Protein AF-D8FFD6-F1 (afdb_monomer_lite)

Sequence (231 aa):
MSIPGPKGDIRDIRGPIHIPDPTHRLFYGLGGILLLLLAWAAWRWLGKRKAFRAKTAFEIAFEELEKAKALMTPEKAERFSVMVSDTIRTYIEKRFSMRATRKTTHEFMMIVAAEPSGELNRHEKPLHEFLVHCDLAKFARQTFNMEQMRKMHQSATRFVEETIAKPEEKNAEKGASKARDEAMAKEKGDNGTKGKQWFFKGRLKGIRVFKKDTGNRGFHNTHQVAAAGGR

Radius of gyration: 39.71 Å; chains: 1; bounding box: 70×108×144 Å

Structure (mmCIF, N/CA/C/O backbone):
data_AF-D8FFD6-F1
#
_entry.id   AF-D8FFD6-F1
#
loop_
_atom_site.group_PDB
_atom_site.id
_atom_site.type_symbol
_atom_site.label_atom_id
_atom_site.label_alt_id
_atom_site.label_comp_id
_atom_site.label_asym_id
_atom_site.label_entity_id
_atom_site.label_seq_id
_atom_site.pdbx_PDB_ins_code
_atom_site.Cartn_x
_atom_site.Cartn_y
_atom_site.Cartn_z
_atom_site.occupancy
_atom_site.B_iso_or_equiv
_atom_site.auth_seq_id
_atom_site.auth_comp_id
_atom_site.auth_asym_id
_atom_site.auth_atom_id
_atom_site.pdbx_PDB_model_num
ATOM 1 N N . MET A 1 1 ? 9.513 -58.831 -94.183 1.00 45.84 1 MET A N 1
ATOM 2 C CA . MET A 1 1 ? 8.214 -59.219 -93.597 1.00 45.84 1 MET A CA 1
ATOM 3 C C . MET A 1 1 ? 8.518 -60.038 -92.349 1.00 45.84 1 MET A C 1
ATOM 5 O O . MET A 1 1 ? 8.978 -61.160 -92.492 1.00 45.84 1 MET A O 1
ATOM 9 N N . SER A 1 2 ? 8.362 -59.469 -91.153 1.00 50.06 2 SER A N 1
ATOM 10 C CA . SER A 1 2 ? 8.638 -60.166 -89.888 1.00 50.06 2 SER A CA 1
ATOM 11 C C . SER A 1 2 ? 7.517 -59.820 -88.915 1.00 50.06 2 SER A C 1
ATOM 13 O O . SER A 1 2 ? 7.366 -58.655 -88.559 1.00 50.06 2 SER A O 1
ATOM 15 N N . ILE A 1 3 ? 6.700 -60.805 -88.542 1.00 58.84 3 ILE A N 1
ATOM 16 C CA . ILE A 1 3 ? 5.605 -60.635 -87.579 1.00 58.84 3 ILE A CA 1
ATOM 17 C C . ILE A 1 3 ? 6.131 -61.057 -86.201 1.00 58.84 3 ILE A C 1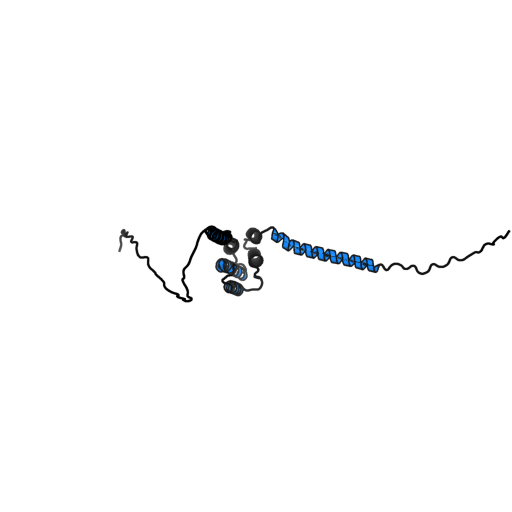
ATOM 19 O O . ILE A 1 3 ? 6.473 -62.230 -86.041 1.00 58.84 3 ILE A O 1
ATOM 23 N N . PRO A 1 4 ? 6.209 -60.169 -85.196 1.00 65.31 4 PRO A N 1
ATOM 24 C CA . PRO A 1 4 ? 6.464 -60.599 -83.831 1.00 65.31 4 PRO A CA 1
ATOM 25 C C . PRO A 1 4 ? 5.147 -61.034 -83.169 1.00 65.31 4 PRO A C 1
ATOM 27 O O . PRO A 1 4 ? 4.192 -60.266 -83.086 1.00 65.31 4 PRO A O 1
ATOM 30 N N . GLY A 1 5 ? 5.106 -62.294 -82.725 1.00 64.06 5 GLY A N 1
ATOM 31 C CA . GLY A 1 5 ? 3.986 -62.879 -81.983 1.00 64.06 5 GLY A CA 1
ATOM 32 C C . GLY A 1 5 ? 3.793 -62.269 -80.585 1.00 64.06 5 GLY A C 1
ATOM 33 O O . GLY A 1 5 ? 4.707 -61.628 -80.054 1.00 64.06 5 GLY A O 1
ATOM 34 N N . PRO A 1 6 ? 2.611 -62.460 -79.972 1.00 69.69 6 PRO A N 1
ATOM 35 C CA . PRO A 1 6 ? 2.228 -61.764 -78.755 1.00 69.69 6 PRO A CA 1
ATOM 36 C C . PRO A 1 6 ? 2.928 -62.397 -77.553 1.00 69.69 6 PRO A C 1
ATOM 38 O O . PRO A 1 6 ? 2.810 -63.596 -77.304 1.00 69.69 6 PRO A O 1
ATOM 41 N N . LYS A 1 7 ? 3.651 -61.578 -76.791 1.00 60.03 7 LYS A N 1
ATOM 42 C CA . LYS A 1 7 ? 4.205 -61.975 -75.499 1.00 60.03 7 LYS A CA 1
ATOM 43 C C . LYS A 1 7 ? 3.304 -61.410 -74.406 1.00 60.03 7 LYS A C 1
ATOM 45 O O . LYS A 1 7 ? 3.343 -60.214 -74.130 1.00 60.03 7 LYS A O 1
ATOM 50 N N . GLY A 1 8 ? 2.485 -62.281 -73.816 1.00 63.50 8 GLY A N 1
ATOM 51 C CA . GLY A 1 8 ? 2.091 -62.119 -72.415 1.00 63.50 8 GLY A CA 1
ATOM 52 C C . GLY A 1 8 ? 3.350 -62.145 -71.536 1.00 63.50 8 GLY A C 1
ATOM 53 O O . GLY A 1 8 ? 4.447 -62.423 -72.013 1.00 63.50 8 GLY A O 1
ATOM 54 N N . ASP A 1 9 ? 3.324 -61.899 -70.246 1.00 66.38 9 ASP A N 1
ATOM 55 C CA . ASP A 1 9 ? 2.282 -61.781 -69.239 1.00 66.38 9 ASP A CA 1
ATOM 56 C C . ASP A 1 9 ? 3.060 -61.386 -67.959 1.00 66.38 9 ASP A C 1
ATOM 58 O O . ASP A 1 9 ? 4.293 -61.450 -67.937 1.00 66.38 9 ASP A O 1
ATOM 62 N N . ILE A 1 10 ? 2.351 -61.062 -66.882 1.00 60.97 10 ILE A N 1
ATOM 63 C CA . ILE A 1 10 ? 2.848 -60.822 -65.521 1.00 60.97 10 ILE A CA 1
ATOM 64 C C . ILE A 1 10 ? 3.394 -59.405 -65.311 1.00 60.97 10 ILE A C 1
ATOM 66 O O . ILE A 1 10 ? 4.537 -59.055 -65.599 1.00 60.97 10 ILE A O 1
ATOM 70 N N . ARG A 1 11 ? 2.525 -58.565 -64.741 1.00 66.12 11 ARG A N 1
ATOM 71 C CA . ARG A 1 11 ? 2.897 -57.248 -64.223 1.00 66.12 11 ARG A CA 1
ATOM 72 C C . ARG A 1 11 ? 3.696 -57.434 -62.937 1.00 66.12 11 ARG A C 1
ATOM 74 O O . ARG A 1 11 ? 3.192 -58.002 -61.973 1.00 66.12 11 ARG A O 1
ATOM 81 N N . ASP A 1 12 ? 4.913 -56.913 -62.960 1.00 68.50 12 ASP A N 1
ATOM 82 C CA . ASP A 1 12 ? 5.850 -56.877 -61.843 1.00 68.50 12 ASP A CA 1
ATOM 83 C C . ASP A 1 12 ? 5.227 -56.254 -60.576 1.00 68.50 12 ASP A C 1
ATOM 85 O O . ASP A 1 12 ? 4.483 -55.263 -60.636 1.00 68.50 12 ASP A O 1
ATOM 89 N N . ILE A 1 13 ? 5.519 -56.854 -59.422 1.00 64.62 13 ILE A N 1
ATOM 90 C CA . ILE A 1 13 ? 5.056 -56.402 -58.107 1.00 64.62 13 ILE A CA 1
ATOM 91 C C . ILE A 1 13 ? 5.831 -55.142 -57.719 1.00 64.62 13 ILE A C 1
ATOM 93 O O . ILE A 1 13 ? 7.039 -55.172 -57.509 1.00 64.62 13 ILE A O 1
ATOM 97 N N . ARG A 1 14 ? 5.127 -54.008 -57.602 1.00 63.09 14 ARG A N 1
ATOM 98 C CA . ARG A 1 14 ? 5.735 -52.751 -57.140 1.00 63.09 14 ARG A CA 1
ATOM 99 C C . ARG A 1 14 ? 6.351 -52.961 -55.756 1.00 63.09 14 ARG A C 1
ATOM 101 O O . ARG A 1 14 ? 5.647 -53.345 -54.824 1.00 63.09 14 ARG A O 1
ATOM 108 N N . GLY A 1 15 ? 7.649 -52.679 -55.644 1.00 75.62 15 GLY A N 1
ATOM 109 C CA . GLY A 1 15 ? 8.381 -52.727 -54.381 1.00 75.62 15 GLY A CA 1
ATOM 110 C C . GLY A 1 15 ? 7.791 -51.800 -53.303 1.00 75.62 15 GLY A C 1
ATOM 111 O O . GLY A 1 15 ? 6.972 -50.929 -53.619 1.00 75.62 15 GLY A O 1
ATOM 112 N N . PRO A 1 16 ? 8.191 -51.980 -52.028 1.00 75.69 16 PRO A N 1
ATOM 113 C CA . PRO A 1 16 ? 7.607 -51.283 -50.887 1.00 75.69 16 PRO A CA 1
ATOM 114 C C . PRO A 1 16 ? 7.596 -49.767 -51.080 1.00 75.69 16 PRO A C 1
ATOM 116 O O . PRO A 1 16 ? 8.629 -49.130 -51.278 1.00 75.69 16 PRO A O 1
ATOM 119 N N . ILE A 1 17 ? 6.400 -49.188 -51.018 1.00 68.12 17 ILE A N 1
ATOM 120 C CA . ILE A 1 17 ? 6.205 -47.747 -51.109 1.00 68.12 17 ILE A CA 1
ATOM 121 C C . ILE A 1 17 ? 6.692 -47.158 -49.784 1.00 68.12 17 ILE A C 1
ATOM 123 O O . ILE A 1 17 ? 6.105 -47.424 -48.736 1.00 68.12 17 ILE A O 1
ATOM 127 N N . HIS A 1 18 ? 7.765 -46.370 -49.812 1.00 66.50 18 HIS A N 1
ATOM 128 C CA . HIS A 1 18 ? 8.189 -45.608 -48.642 1.00 66.50 18 HIS A CA 1
ATOM 129 C C . HIS A 1 18 ? 7.110 -44.572 -48.308 1.00 66.50 18 HIS A C 1
ATOM 131 O O . HIS A 1 18 ? 6.991 -43.543 -48.972 1.00 66.50 18 HIS A O 1
ATOM 137 N N . ILE A 1 19 ? 6.304 -44.856 -47.284 1.00 67.12 19 ILE A N 1
ATOM 138 C CA . ILE A 1 19 ? 5.392 -43.876 -46.698 1.00 67.12 19 ILE A CA 1
ATOM 139 C C . ILE A 1 19 ? 6.280 -42.904 -45.912 1.00 67.12 19 ILE A C 1
ATOM 141 O O . ILE A 1 19 ? 6.967 -43.349 -44.990 1.00 67.12 19 ILE A O 1
ATOM 145 N N . PRO A 1 20 ? 6.335 -41.610 -46.275 1.00 68.12 20 PRO A N 1
ATOM 146 C CA . PRO A 1 20 ? 7.151 -40.651 -45.547 1.00 68.12 20 PRO A CA 1
ATOM 147 C C . PRO A 1 20 ? 6.695 -40.615 -44.089 1.00 68.12 20 PRO A C 1
ATOM 149 O O . PRO A 1 20 ? 5.512 -40.423 -43.806 1.00 68.12 20 PRO A O 1
ATOM 152 N N . ASP A 1 21 ? 7.645 -40.829 -43.182 1.00 69.06 21 ASP A N 1
ATOM 153 C CA . ASP A 1 21 ? 7.398 -40.956 -41.751 1.00 69.06 21 ASP A CA 1
ATOM 154 C C . ASP A 1 21 ? 6.673 -39.698 -41.223 1.00 69.06 21 ASP A C 1
ATOM 156 O O . ASP A 1 21 ? 7.232 -38.604 -41.308 1.00 69.06 21 ASP A O 1
ATOM 160 N N . PRO A 1 22 ? 5.437 -39.789 -40.698 1.00 68.56 22 PRO A N 1
ATOM 161 C CA . PRO A 1 22 ? 4.642 -38.627 -40.296 1.00 68.56 22 PRO A CA 1
ATOM 162 C C . PRO A 1 22 ? 5.147 -37.943 -39.013 1.00 68.56 22 PRO A C 1
ATOM 164 O O . PRO A 1 22 ? 4.619 -36.890 -38.641 1.00 68.56 22 PRO A O 1
ATOM 167 N N . THR A 1 23 ? 6.163 -38.491 -38.337 1.00 69.12 23 THR A N 1
ATOM 168 C CA . THR A 1 23 ? 6.673 -37.969 -37.058 1.00 69.12 23 THR A CA 1
ATOM 169 C C . THR A 1 23 ? 7.226 -36.553 -37.167 1.00 69.12 23 THR A C 1
ATOM 171 O O . THR A 1 23 ? 7.010 -35.753 -36.258 1.00 69.12 23 THR A O 1
ATOM 174 N N . HIS A 1 24 ? 7.839 -36.174 -38.293 1.00 72.94 24 HIS A N 1
ATOM 175 C CA . HIS A 1 24 ? 8.331 -34.804 -38.489 1.00 72.94 24 HIS A CA 1
ATOM 176 C C . HIS A 1 24 ? 7.198 -33.769 -38.388 1.00 72.94 24 HIS A C 1
ATOM 178 O O . HIS A 1 24 ? 7.373 -32.725 -37.762 1.00 72.94 24 HIS A O 1
ATOM 184 N N . ARG A 1 25 ? 5.999 -34.075 -38.909 1.00 75.19 25 ARG A N 1
ATOM 185 C CA . ARG A 1 25 ? 4.822 -33.190 -38.805 1.00 75.19 25 ARG A CA 1
ATOM 186 C C . ARG A 1 25 ? 4.339 -33.051 -37.365 1.00 75.19 25 ARG A C 1
ATOM 188 O O . ARG A 1 25 ? 3.923 -31.963 -36.974 1.00 75.19 25 ARG A O 1
ATOM 195 N N . LEU A 1 26 ? 4.439 -34.119 -36.573 1.00 79.75 26 LEU A N 1
ATOM 196 C CA . LEU A 1 26 ? 4.126 -34.087 -35.144 1.00 79.75 26 LEU A CA 1
ATOM 197 C C . LEU A 1 26 ? 5.121 -33.205 -34.379 1.00 79.75 26 LEU A C 1
ATOM 199 O O . LEU A 1 26 ? 4.690 -32.394 -33.564 1.00 79.75 26 LEU A O 1
ATOM 203 N N . PHE A 1 27 ? 6.420 -33.279 -34.685 1.00 83.06 27 PHE A N 1
ATOM 204 C CA . PHE A 1 27 ? 7.426 -32.397 -34.080 1.00 83.06 27 PHE A CA 1
ATOM 205 C C . PHE A 1 27 ? 7.231 -30.926 -34.465 1.00 83.06 27 PHE A C 1
ATOM 207 O O . PHE A 1 27 ? 7.326 -30.059 -33.596 1.00 83.06 27 PHE A O 1
ATOM 214 N N . TYR A 1 28 ? 6.889 -30.628 -35.723 1.00 86.88 28 TYR A N 1
ATOM 215 C CA . TYR A 1 28 ? 6.551 -29.261 -36.137 1.00 86.88 28 TYR A CA 1
ATOM 216 C C . TYR A 1 28 ? 5.276 -28.747 -35.455 1.00 86.88 28 TYR A C 1
ATOM 218 O O . TYR A 1 28 ? 5.243 -27.599 -35.010 1.00 86.88 28 TYR A O 1
ATOM 226 N N . GLY A 1 29 ? 4.251 -29.594 -35.312 1.00 86.25 29 GLY A N 1
ATOM 227 C CA . GLY A 1 29 ? 3.029 -29.257 -34.579 1.00 86.25 29 GLY A CA 1
ATOM 228 C C . GLY A 1 29 ? 3.298 -28.981 -33.099 1.00 86.25 29 GLY A C 1
ATOM 229 O O . GLY A 1 29 ? 2.870 -27.956 -32.569 1.00 86.25 29 GLY A O 1
ATOM 230 N N . LEU A 1 30 ? 4.075 -29.848 -32.445 1.00 89.00 30 LEU A N 1
ATOM 231 C CA . LEU A 1 30 ? 4.438 -29.704 -31.036 1.00 89.00 30 LEU A CA 1
ATOM 232 C C . LEU A 1 30 ? 5.315 -28.466 -30.798 1.00 89.00 30 LEU A C 1
ATOM 234 O O . LEU A 1 30 ? 5.087 -27.721 -29.845 1.00 89.00 30 LEU A O 1
ATOM 238 N N . GLY A 1 31 ? 6.264 -28.202 -31.700 1.00 91.38 31 GLY A N 1
ATOM 239 C CA . GLY A 1 31 ? 7.083 -26.992 -31.687 1.00 91.38 31 GLY A CA 1
ATOM 240 C C . GLY A 1 31 ? 6.245 -25.725 -31.851 1.00 91.38 31 GLY A C 1
ATOM 241 O O . GLY A 1 31 ? 6.425 -24.775 -31.092 1.00 91.38 31 GLY A O 1
ATOM 242 N N . GLY A 1 32 ? 5.277 -25.726 -32.773 1.00 92.94 32 GLY A N 1
ATOM 243 C CA . GLY A 1 32 ? 4.349 -24.610 -32.971 1.00 92.94 32 GLY A CA 1
ATOM 244 C C . GLY A 1 32 ? 3.487 -24.327 -31.738 1.00 92.94 32 GLY A C 1
ATOM 245 O O . GLY A 1 32 ? 3.359 -23.171 -31.330 1.00 92.94 32 GLY A O 1
ATOM 246 N N . ILE A 1 33 ? 2.958 -25.374 -31.096 1.00 93.50 33 ILE A N 1
ATOM 247 C CA . ILE A 1 33 ? 2.184 -25.253 -29.851 1.00 93.50 33 ILE A CA 1
ATOM 248 C C . ILE A 1 33 ? 3.057 -24.694 -28.723 1.00 93.50 33 ILE A C 1
ATOM 250 O O . ILE A 1 33 ? 2.640 -23.767 -28.028 1.00 93.50 33 ILE A O 1
ATOM 254 N N . LEU A 1 34 ? 4.281 -25.202 -28.558 1.00 93.62 34 LEU A N 1
ATOM 255 C CA . LEU A 1 34 ? 5.203 -24.718 -27.529 1.00 93.62 34 LEU A CA 1
ATOM 256 C C . LEU A 1 34 ? 5.564 -23.240 -27.741 1.00 93.62 34 LEU A C 1
ATOM 258 O O . LEU A 1 34 ? 5.582 -22.462 -26.787 1.00 93.62 34 LEU A O 1
ATOM 262 N N . LEU A 1 35 ? 5.795 -22.834 -28.990 1.00 93.94 35 LEU A N 1
ATOM 263 C CA . LEU A 1 35 ? 6.119 -21.453 -29.350 1.00 93.94 35 LEU A CA 1
ATOM 264 C C . LEU A 1 35 ? 4.925 -20.518 -29.101 1.00 93.94 35 LEU A C 1
ATOM 266 O O . LEU A 1 35 ? 5.103 -19.440 -28.535 1.00 93.94 35 LEU A O 1
ATOM 270 N N . LEU A 1 36 ? 3.703 -20.954 -29.423 1.00 93.50 36 LEU A N 1
ATOM 271 C CA . LEU A 1 36 ? 2.469 -20.230 -29.095 1.00 93.50 36 LEU A CA 1
ATOM 272 C C . LEU A 1 36 ? 2.271 -20.077 -27.583 1.00 93.50 36 LEU A C 1
ATOM 274 O O . LEU A 1 36 ? 1.928 -18.988 -27.123 1.00 93.50 36 LEU A O 1
ATOM 278 N N . LEU A 1 37 ? 2.529 -21.128 -26.800 1.00 92.50 37 LEU A N 1
ATOM 279 C CA . LEU A 1 37 ? 2.450 -21.074 -25.338 1.00 92.50 37 LEU A CA 1
ATOM 280 C C . LEU A 1 37 ? 3.487 -20.112 -24.749 1.00 92.50 37 LEU A C 1
ATOM 282 O O . LEU A 1 37 ? 3.149 -19.314 -23.873 1.00 92.50 37 LEU A O 1
ATOM 286 N N . LEU A 1 38 ? 4.723 -20.133 -25.255 1.00 92.94 38 LEU A N 1
ATOM 287 C CA . LEU A 1 38 ? 5.778 -19.203 -24.844 1.00 92.94 38 LEU A CA 1
ATOM 288 C C . LEU A 1 38 ? 5.439 -17.758 -25.224 1.00 92.94 38 LEU A C 1
ATOM 290 O O . LEU A 1 38 ? 5.588 -16.862 -24.394 1.00 92.94 38 LEU A O 1
ATOM 294 N N . ALA A 1 39 ? 4.934 -17.525 -26.437 1.00 91.25 39 ALA A N 1
ATOM 295 C CA . ALA A 1 39 ? 4.494 -16.209 -26.888 1.00 91.25 39 ALA A CA 1
ATOM 296 C C . ALA A 1 39 ? 3.311 -15.690 -26.056 1.00 91.25 39 ALA A C 1
ATOM 298 O O . ALA A 1 39 ? 3.307 -14.527 -25.652 1.00 91.25 39 ALA A O 1
ATOM 299 N N . TRP A 1 40 ? 2.341 -16.549 -25.731 1.00 91.12 40 TRP A N 1
ATOM 300 C CA . TRP A 1 40 ? 1.212 -16.213 -24.865 1.00 91.12 40 TRP A CA 1
ATOM 301 C C . TRP A 1 40 ? 1.658 -15.905 -23.432 1.00 91.12 40 TRP A C 1
ATOM 303 O O . TRP A 1 40 ? 1.258 -14.883 -22.871 1.00 91.12 40 TRP A O 1
ATOM 313 N N . ALA A 1 41 ? 2.531 -16.731 -22.849 1.00 87.06 41 ALA A N 1
ATOM 314 C CA . ALA A 1 41 ? 3.086 -16.506 -21.517 1.00 87.06 41 ALA A CA 1
ATOM 315 C C . ALA A 1 41 ? 3.900 -15.205 -21.466 1.00 87.06 41 ALA A C 1
ATOM 317 O O . ALA A 1 41 ? 3.702 -14.381 -20.567 1.00 87.06 41 ALA A O 1
ATOM 318 N N . ALA A 1 42 ? 4.746 -14.969 -22.473 1.00 88.38 42 ALA A N 1
ATOM 319 C CA . ALA A 1 42 ? 5.495 -13.732 -22.631 1.00 88.38 42 ALA A CA 1
ATOM 320 C C . ALA A 1 42 ? 4.550 -12.536 -22.771 1.00 88.38 42 ALA A C 1
ATOM 322 O O . ALA A 1 42 ? 4.728 -11.548 -22.065 1.00 88.38 42 ALA A O 1
ATOM 323 N N . TRP A 1 43 ? 3.509 -12.616 -23.602 1.00 85.75 43 TRP A N 1
ATOM 324 C CA . TRP A 1 43 ? 2.533 -11.539 -23.772 1.00 85.75 43 TRP A CA 1
ATOM 325 C C . TRP A 1 43 ? 1.739 -11.265 -22.490 1.00 85.75 43 TRP A C 1
ATOM 327 O O . TRP A 1 43 ? 1.559 -10.105 -22.120 1.00 85.75 43 TRP A O 1
ATOM 337 N N . ARG A 1 44 ? 1.352 -12.304 -21.740 1.00 82.75 44 ARG A N 1
ATOM 338 C CA . ARG A 1 44 ? 0.708 -12.182 -20.422 1.00 82.75 44 ARG A CA 1
ATOM 339 C C . ARG A 1 44 ? 1.636 -11.505 -19.409 1.00 82.75 44 ARG A C 1
ATOM 341 O O . ARG A 1 44 ? 1.189 -10.646 -18.646 1.00 82.75 44 ARG A O 1
ATOM 348 N N . TRP A 1 45 ? 2.923 -11.854 -19.399 1.00 74.50 45 TRP A N 1
ATOM 349 C CA . TRP A 1 45 ? 3.930 -11.249 -18.518 1.00 74.50 45 TRP A CA 1
ATOM 350 C C . TRP A 1 45 ? 4.310 -9.824 -18.941 1.00 74.50 45 TRP A C 1
ATOM 352 O O . TRP A 1 45 ? 4.467 -8.952 -18.088 1.00 74.50 45 TRP A O 1
ATOM 362 N N . LEU A 1 46 ? 4.391 -9.547 -20.241 1.00 72.50 46 LEU A N 1
ATOM 363 C CA . LEU A 1 46 ? 4.654 -8.223 -20.810 1.00 72.50 46 LEU A CA 1
ATOM 364 C C . LEU A 1 46 ? 3.441 -7.298 -20.667 1.00 72.50 46 LEU A C 1
ATOM 366 O O . LEU A 1 46 ? 3.627 -6.111 -20.431 1.00 72.50 46 LEU A O 1
ATOM 370 N N . GLY A 1 47 ? 2.211 -7.812 -20.732 1.00 57.50 47 GLY A N 1
ATOM 371 C CA . GLY A 1 47 ? 0.980 -7.062 -20.462 1.00 57.50 47 GLY A CA 1
ATOM 372 C C . GLY A 1 47 ? 0.914 -6.573 -19.015 1.00 57.50 47 GLY A C 1
ATOM 373 O O . GLY A 1 47 ? 0.613 -5.405 -18.774 1.00 57.50 47 GLY A O 1
ATOM 374 N N . LYS A 1 48 ? 1.347 -7.412 -18.061 1.00 54.97 48 LYS A N 1
ATOM 375 C CA . LYS A 1 48 ? 1.572 -7.003 -16.663 1.00 54.97 48 LYS A CA 1
ATOM 376 C C . LYS A 1 48 ? 2.700 -5.977 -16.497 1.00 54.97 48 LYS A C 1
ATOM 378 O O . LYS A 1 48 ? 2.742 -5.326 -15.469 1.00 54.97 48 LYS A O 1
ATOM 383 N N . ARG A 1 49 ? 3.607 -5.806 -17.468 1.00 53.31 49 ARG A N 1
ATOM 384 C CA . ARG A 1 49 ? 4.645 -4.751 -17.454 1.00 53.31 49 ARG A CA 1
ATOM 385 C C . ARG A 1 49 ? 4.224 -3.490 -18.222 1.00 53.31 49 ARG A C 1
ATOM 387 O O . ARG A 1 49 ? 4.638 -2.396 -17.860 1.00 53.31 49 ARG A O 1
ATOM 394 N N . LYS A 1 50 ? 3.395 -3.619 -19.265 1.00 42.09 50 LYS A N 1
ATOM 395 C CA . LYS A 1 50 ? 2.922 -2.510 -20.116 1.00 42.09 50 LYS A CA 1
ATOM 396 C C . LYS A 1 50 ? 1.734 -1.755 -19.517 1.00 42.09 50 LYS A C 1
ATOM 398 O O . LYS A 1 50 ? 1.714 -0.536 -19.628 1.00 42.09 50 LYS A O 1
ATOM 403 N N . ALA A 1 51 ? 0.813 -2.424 -18.817 1.00 46.03 51 ALA A N 1
ATOM 404 C CA . ALA A 1 51 ? -0.254 -1.743 -18.067 1.0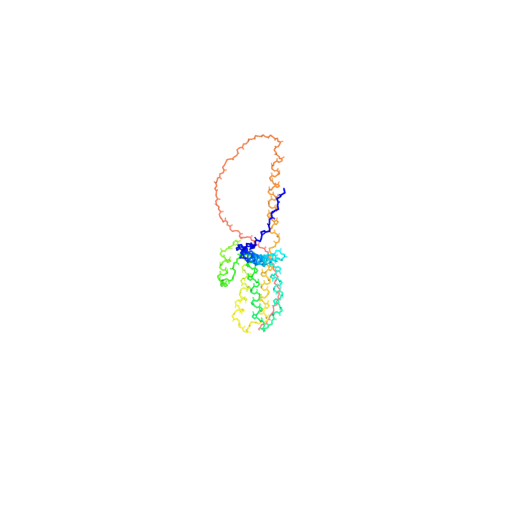0 46.03 51 ALA A CA 1
ATOM 405 C C . ALA A 1 51 ? 0.301 -0.808 -16.967 1.00 46.03 51 ALA A C 1
ATOM 407 O O . ALA A 1 51 ? -0.334 0.175 -16.608 1.00 46.03 51 ALA A O 1
ATOM 408 N N . PHE A 1 52 ? 1.531 -1.064 -16.507 1.00 48.72 52 PHE A N 1
ATOM 409 C CA . PHE A 1 52 ? 2.281 -0.216 -15.572 1.00 48.72 52 PHE A CA 1
ATOM 410 C C . PHE A 1 52 ? 2.992 0.979 -16.209 1.00 48.72 52 PHE A C 1
ATOM 412 O O . PHE A 1 52 ? 3.515 1.824 -15.494 1.00 48.72 52 PHE A O 1
ATOM 419 N N . ARG A 1 53 ? 3.037 1.064 -17.543 1.00 47.16 53 ARG A N 1
ATOM 420 C CA . ARG A 1 53 ? 3.643 2.195 -18.263 1.00 47.16 53 ARG A CA 1
ATOM 421 C C . ARG A 1 53 ? 2.640 3.300 -18.604 1.00 47.16 53 ARG A C 1
ATOM 423 O O . ARG A 1 53 ? 3.070 4.346 -19.068 1.00 47.16 53 ARG A O 1
ATOM 430 N N . ALA A 1 54 ? 1.343 3.069 -18.378 1.00 51.00 54 ALA A N 1
ATOM 431 C CA . ALA A 1 54 ? 0.275 4.027 -18.676 1.00 51.00 54 ALA A CA 1
ATOM 432 C C . ALA A 1 54 ? -0.429 4.594 -17.430 1.00 51.00 54 ALA A C 1
ATOM 434 O O . ALA A 1 54 ? -1.075 5.625 -17.547 1.00 51.00 54 ALA A O 1
ATOM 435 N N . LYS A 1 55 ? -0.287 3.961 -16.256 1.00 57.53 55 LYS A N 1
ATOM 436 C CA . LYS A 1 55 ? -0.711 4.531 -14.971 1.00 57.53 55 LYS A CA 1
ATOM 437 C C . LYS A 1 55 ? 0.487 4.650 -14.044 1.00 57.53 55 LYS A C 1
ATOM 439 O O . LYS A 1 55 ? 1.232 3.676 -13.885 1.00 57.53 55 LYS A O 1
ATOM 444 N N . THR A 1 56 ? 0.699 5.823 -13.456 1.00 73.88 56 THR A N 1
ATOM 445 C CA . THR A 1 56 ? 1.779 6.002 -12.476 1.00 73.88 56 THR A CA 1
ATOM 446 C C . THR A 1 56 ? 1.521 5.112 -11.249 1.00 73.88 56 THR A C 1
ATOM 448 O O . THR A 1 56 ? 0.379 4.793 -10.925 1.00 73.88 56 THR A O 1
ATOM 451 N N . ALA A 1 57 ? 2.574 4.655 -10.556 1.00 77.44 57 ALA A N 1
ATOM 452 C CA . ALA A 1 57 ? 2.413 3.814 -9.357 1.00 77.44 57 ALA A CA 1
ATOM 453 C C . ALA A 1 57 ? 1.524 4.487 -8.293 1.00 77.44 57 ALA A C 1
ATOM 455 O O . ALA A 1 57 ? 0.796 3.805 -7.576 1.00 77.44 57 ALA A O 1
ATOM 456 N N . PHE A 1 58 ? 1.565 5.821 -8.255 1.00 82.56 58 PHE A N 1
ATOM 457 C CA . PHE A 1 58 ? 0.694 6.672 -7.460 1.00 82.56 58 PHE A CA 1
ATOM 458 C C . PHE A 1 58 ? -0.785 6.535 -7.852 1.00 82.56 58 PHE A C 1
ATOM 460 O O . PHE A 1 58 ? -1.606 6.234 -6.994 1.00 82.56 58 PHE A O 1
ATOM 467 N N . GLU A 1 59 ? -1.129 6.689 -9.136 1.00 84.38 59 GLU A N 1
ATOM 468 C CA . GLU A 1 59 ? -2.519 6.578 -9.610 1.00 84.38 59 GLU A CA 1
ATOM 469 C C . GLU A 1 59 ? -3.144 5.228 -9.258 1.00 84.38 59 GLU A C 1
ATOM 471 O O . GLU A 1 59 ? -4.301 5.163 -8.851 1.00 84.38 59 GLU A O 1
ATOM 476 N N . ILE A 1 60 ? -2.369 4.148 -9.385 1.00 86.56 60 ILE A N 1
ATOM 477 C CA . ILE A 1 60 ? -2.832 2.799 -9.042 1.00 86.56 60 ILE A CA 1
ATOM 478 C C . ILE A 1 60 ? -3.095 2.694 -7.539 1.00 86.56 60 ILE A C 1
ATOM 480 O O . ILE A 1 60 ? -4.146 2.195 -7.145 1.00 86.56 60 ILE A O 1
ATOM 484 N N . ALA A 1 61 ? -2.173 3.193 -6.711 1.00 89.94 61 ALA A N 1
ATOM 485 C CA . ALA A 1 61 ? -2.339 3.178 -5.263 1.00 89.94 61 ALA A CA 1
ATOM 486 C C . ALA A 1 61 ? -3.564 3.997 -4.829 1.00 89.94 61 ALA A C 1
ATOM 488 O O . ALA A 1 61 ? -4.350 3.531 -4.010 1.00 89.94 61 ALA A O 1
ATOM 489 N N . PHE A 1 62 ? -3.774 5.176 -5.416 1.00 91.25 62 PHE A N 1
ATOM 490 C CA . PHE A 1 62 ? -4.926 6.021 -5.101 1.00 91.25 62 PHE A CA 1
ATOM 491 C C . PHE A 1 62 ? -6.248 5.366 -5.520 1.00 91.25 62 PHE A C 1
ATOM 493 O O . PHE A 1 62 ? -7.202 5.342 -4.748 1.00 91.25 62 PHE A O 1
ATOM 500 N N . GLU A 1 63 ? -6.299 4.769 -6.714 1.00 91.81 63 GLU A N 1
ATOM 501 C CA . GLU A 1 63 ? -7.483 4.053 -7.199 1.00 91.81 63 GLU A CA 1
ATOM 502 C C . GLU A 1 63 ? -7.832 2.851 -6.301 1.00 91.81 63 GLU A C 1
ATOM 504 O O . GLU A 1 63 ? -9.005 2.602 -6.012 1.00 91.81 63 GLU A O 1
ATOM 509 N N . GLU A 1 64 ? -6.827 2.102 -5.843 1.00 92.75 64 GLU A N 1
ATOM 510 C CA . GLU A 1 64 ? -7.012 0.977 -4.918 1.00 92.75 64 GLU A CA 1
ATOM 511 C C . GLU A 1 64 ? -7.447 1.446 -3.518 1.00 92.75 64 GLU A C 1
ATOM 513 O O . GLU A 1 64 ? -8.370 0.864 -2.941 1.00 92.75 64 GLU A O 1
ATOM 518 N N . LEU A 1 65 ? -6.879 2.543 -3.004 1.00 94.19 65 LEU A N 1
ATOM 519 C CA . LEU A 1 65 ? -7.297 3.151 -1.735 1.00 94.19 65 LEU A CA 1
ATOM 520 C C . LEU A 1 65 ? -8.728 3.703 -1.792 1.00 94.19 65 LEU A C 1
ATOM 522 O O . LEU A 1 65 ? -9.463 3.586 -0.809 1.00 94.19 65 LEU A O 1
ATOM 526 N N . GLU A 1 66 ? -9.161 4.276 -2.915 1.00 93.94 66 GLU A N 1
ATOM 527 C CA . GLU A 1 66 ? -10.553 4.710 -3.091 1.00 93.94 66 GLU A CA 1
ATOM 528 C C . GLU A 1 66 ? -11.514 3.516 -3.113 1.00 93.94 66 GLU A C 1
ATOM 530 O O . GLU A 1 66 ? -12.542 3.536 -2.434 1.00 93.94 66 GLU A O 1
ATOM 535 N N . LYS A 1 67 ? -11.155 2.424 -3.800 1.00 93.12 67 LYS A N 1
ATOM 536 C CA . LYS A 1 67 ? -11.944 1.178 -3.775 1.00 93.12 67 LYS A CA 1
ATOM 537 C C . LYS A 1 67 ? -12.044 0.591 -2.369 1.00 93.12 67 LYS A C 1
ATOM 539 O O . LYS A 1 67 ? -13.103 0.080 -2.000 1.00 93.12 67 LYS A O 1
ATOM 544 N N . ALA A 1 68 ? -10.985 0.701 -1.567 1.00 93.25 68 ALA A N 1
ATOM 545 C CA . ALA A 1 68 ? -10.985 0.221 -0.190 1.00 93.25 68 ALA A CA 1
ATOM 546 C C . ALA A 1 68 ? -12.030 0.933 0.687 1.00 93.25 68 ALA A C 1
ATOM 548 O O . ALA A 1 68 ? -12.562 0.310 1.604 1.00 93.25 68 ALA A O 1
ATOM 549 N N . LYS A 1 69 ? -12.418 2.184 0.389 1.00 93.31 69 LYS A N 1
ATOM 550 C CA . LYS A 1 69 ? -13.475 2.883 1.148 1.00 93.31 69 LYS A CA 1
ATOM 551 C C . LYS A 1 69 ? -14.807 2.131 1.138 1.00 93.31 69 LYS A C 1
ATOM 553 O O . LYS A 1 69 ? -15.499 2.115 2.150 1.00 93.31 69 LYS A O 1
ATOM 558 N N . ALA A 1 70 ? -15.136 1.433 0.049 1.00 94.00 70 ALA A N 1
ATOM 559 C CA . ALA A 1 70 ? -16.353 0.617 -0.042 1.00 94.00 70 ALA A CA 1
ATOM 560 C C . ALA A 1 70 ? -16.353 -0.603 0.907 1.00 94.00 70 ALA A C 1
ATOM 562 O O . ALA A 1 70 ? -17.385 -1.250 1.099 1.00 94.00 70 ALA A O 1
ATOM 563 N N . LEU A 1 71 ? -15.196 -0.939 1.487 1.00 92.31 71 LEU A N 1
ATOM 564 C CA . LEU A 1 71 ? -15.022 -2.010 2.465 1.00 92.31 71 LEU A CA 1
ATOM 565 C C . LEU A 1 71 ? -14.967 -1.501 3.911 1.00 92.31 71 LEU A C 1
ATOM 567 O O . LEU A 1 71 ? -14.828 -2.324 4.814 1.00 92.31 71 LEU A O 1
ATOM 571 N N . MET A 1 72 ? -15.080 -0.188 4.149 1.00 93.19 72 MET A N 1
ATOM 572 C CA . MET A 1 72 ? -15.139 0.389 5.496 1.00 93.19 72 MET A CA 1
ATOM 573 C C . MET A 1 72 ? -16.482 0.066 6.152 1.00 93.19 72 MET A C 1
ATOM 575 O O . MET A 1 72 ? -17.389 0.888 6.218 1.00 93.19 72 MET A O 1
ATOM 579 N N . THR A 1 73 ? -16.606 -1.168 6.609 1.00 92.31 73 THR A N 1
ATOM 580 C CA . THR A 1 73 ? -17.744 -1.700 7.356 1.00 92.31 73 THR A CA 1
ATOM 581 C C . THR A 1 73 ? -17.185 -2.686 8.377 1.00 92.31 73 THR A C 1
ATOM 583 O O . THR A 1 73 ? -16.264 -3.424 8.005 1.00 92.31 73 THR A O 1
ATOM 586 N N . PRO A 1 74 ? -17.685 -2.738 9.624 1.00 89.25 74 PRO A N 1
ATOM 587 C CA . PRO A 1 74 ? -17.149 -3.631 10.657 1.00 89.25 74 PRO A CA 1
ATOM 588 C C . PRO A 1 74 ? -17.031 -5.094 10.203 1.00 89.25 74 PRO A C 1
ATOM 590 O O . PRO A 1 74 ? -16.043 -5.763 10.495 1.00 89.25 74 PRO A O 1
ATOM 593 N N . GLU A 1 75 ? -17.979 -5.571 9.396 1.00 91.19 75 GLU A N 1
ATOM 594 C CA . GLU A 1 75 ? -18.032 -6.946 8.882 1.00 91.19 75 GLU A CA 1
ATOM 595 C C . GLU A 1 75 ? -16.932 -7.247 7.853 1.00 91.19 75 GLU A C 1
ATOM 597 O O . GLU A 1 75 ? -16.585 -8.404 7.616 1.00 91.19 75 GLU A O 1
ATOM 602 N N . LYS A 1 76 ? -16.387 -6.210 7.209 1.00 92.50 76 LYS A N 1
ATOM 603 C CA . LYS A 1 76 ? -15.341 -6.317 6.178 1.00 92.50 76 LYS A CA 1
ATOM 604 C C . LYS A 1 76 ? -14.007 -5.730 6.638 1.00 92.50 76 LYS A C 1
ATOM 606 O O . LYS A 1 76 ? -13.110 -5.593 5.809 1.00 92.50 76 LYS A O 1
ATOM 611 N N . ALA A 1 77 ? -13.854 -5.435 7.928 1.00 91.94 77 ALA A N 1
ATOM 612 C CA . ALA A 1 77 ? -12.676 -4.787 8.497 1.00 91.94 77 ALA A CA 1
ATOM 613 C C . ALA A 1 77 ? -11.356 -5.509 8.165 1.00 91.94 77 ALA A C 1
ATOM 615 O O . ALA A 1 77 ? -10.365 -4.867 7.818 1.00 91.94 77 ALA A O 1
ATOM 616 N N . GLU A 1 78 ? -11.360 -6.845 8.179 1.00 90.75 78 GLU A N 1
ATOM 617 C CA . GLU A 1 78 ? -10.210 -7.662 7.769 1.00 90.75 78 GLU A CA 1
ATOM 618 C C . GLU A 1 78 ? -9.897 -7.513 6.272 1.00 90.75 78 GLU A C 1
ATOM 620 O O . GLU A 1 78 ? -8.758 -7.281 5.878 1.00 90.75 78 GLU A O 1
ATOM 625 N N . ARG A 1 79 ? -10.917 -7.590 5.409 1.00 92.38 79 ARG A N 1
ATOM 626 C CA . ARG A 1 79 ? -10.728 -7.430 3.956 1.00 92.38 79 ARG A CA 1
ATOM 627 C C . ARG A 1 79 ? -10.236 -6.029 3.611 1.00 92.38 79 ARG A C 1
ATOM 629 O O . ARG A 1 79 ? -9.401 -5.877 2.723 1.00 92.38 79 ARG A O 1
ATOM 636 N N . PHE A 1 80 ? -10.749 -5.025 4.315 1.00 95.12 80 PHE A N 1
ATOM 637 C CA . PHE A 1 80 ? -10.303 -3.645 4.213 1.00 95.12 80 PHE A CA 1
ATOM 638 C C . PHE A 1 80 ? -8.818 -3.512 4.581 1.00 95.12 80 PHE A C 1
ATOM 640 O O . PHE A 1 80 ? -8.043 -2.981 3.786 1.00 95.12 80 PHE A O 1
ATOM 647 N N . SER A 1 81 ? -8.401 -4.023 5.743 1.00 93.00 81 SER A N 1
ATOM 648 C CA . SER A 1 81 ? -7.019 -3.868 6.213 1.00 93.00 81 SER A CA 1
ATOM 649 C C . SER A 1 81 ? -6.016 -4.615 5.329 1.00 93.00 81 SER A C 1
ATOM 651 O O . SER A 1 81 ? -4.949 -4.078 5.016 1.00 93.00 81 SER A O 1
ATOM 653 N N . VAL A 1 82 ? -6.377 -5.807 4.843 1.00 92.25 82 VAL A N 1
ATOM 654 C CA . VAL A 1 82 ? -5.580 -6.558 3.861 1.00 92.25 82 VAL A CA 1
ATOM 655 C C . VAL A 1 82 ? -5.447 -5.769 2.559 1.00 92.25 82 VAL A C 1
ATOM 657 O O . VAL A 1 82 ? -4.332 -5.554 2.095 1.00 92.25 82 VAL A O 1
ATOM 660 N N . MET A 1 83 ? -6.551 -5.251 2.010 1.00 94.25 83 MET A N 1
ATOM 661 C CA . MET A 1 83 ? -6.517 -4.472 0.767 1.00 94.25 83 MET A CA 1
ATOM 662 C C . MET A 1 83 ? -5.630 -3.227 0.888 1.00 94.25 83 MET A C 1
ATOM 664 O O . MET A 1 83 ? -4.783 -2.993 0.026 1.00 94.25 83 MET A O 1
ATOM 668 N N . VAL A 1 84 ? -5.786 -2.439 1.956 1.00 95.00 84 VAL A N 1
ATOM 669 C CA . VAL A 1 84 ? -4.991 -1.217 2.165 1.00 95.00 84 VAL A CA 1
ATOM 670 C C . VAL A 1 84 ? -3.509 -1.552 2.372 1.00 95.00 84 VAL A C 1
ATOM 672 O O . VAL A 1 84 ? -2.644 -0.911 1.774 1.00 95.00 84 VAL A O 1
ATOM 675 N N . SER A 1 85 ? -3.195 -2.573 3.175 1.00 92.56 85 SER A N 1
ATOM 676 C CA . SER A 1 85 ? -1.803 -2.982 3.416 1.00 92.56 85 SER A CA 1
ATOM 677 C C . SER A 1 85 ? -1.109 -3.520 2.165 1.00 92.56 85 SER A C 1
ATOM 679 O O . SER A 1 85 ? 0.031 -3.132 1.890 1.00 92.56 85 SER A O 1
ATOM 681 N N . ASP A 1 86 ? -1.795 -4.327 1.356 1.00 91.44 86 ASP A N 1
ATOM 682 C CA . ASP A 1 86 ? -1.259 -4.818 0.085 1.00 91.44 86 ASP A CA 1
ATOM 683 C C . ASP A 1 86 ? -1.083 -3.698 -0.946 1.00 91.44 86 ASP A C 1
ATOM 685 O O . ASP A 1 86 ? -0.084 -3.698 -1.675 1.00 91.44 86 ASP A O 1
ATOM 689 N N . THR A 1 87 ? -1.987 -2.714 -0.962 1.00 93.31 87 THR A N 1
ATOM 690 C CA . THR A 1 87 ? -1.877 -1.519 -1.816 1.00 93.31 87 THR A CA 1
ATOM 691 C C . THR A 1 87 ? -0.589 -0.755 -1.506 1.00 93.31 87 THR A C 1
ATOM 693 O O . THR A 1 87 ? 0.231 -0.520 -2.398 1.00 93.31 87 THR A O 1
ATOM 696 N N . ILE A 1 88 ? -0.349 -0.424 -0.230 1.00 92.00 88 ILE A N 1
ATOM 697 C CA . ILE A 1 88 ? 0.848 0.331 0.176 1.00 92.00 88 ILE A CA 1
ATOM 698 C C . ILE A 1 88 ? 2.128 -0.482 -0.013 1.00 92.00 88 ILE A C 1
ATOM 700 O O . ILE A 1 88 ? 3.121 0.041 -0.519 1.00 92.00 88 ILE A O 1
ATOM 704 N N . ARG A 1 89 ? 2.117 -1.777 0.316 1.00 89.25 89 ARG A N 1
ATOM 705 C CA . ARG A 1 89 ? 3.249 -2.680 0.054 1.00 89.25 89 ARG A CA 1
ATOM 706 C C . ARG A 1 89 ? 3.631 -2.669 -1.423 1.00 89.25 89 ARG A C 1
ATOM 708 O O . ARG A 1 89 ? 4.795 -2.482 -1.772 1.00 89.25 89 ARG A O 1
ATOM 715 N N . THR A 1 90 ? 2.635 -2.834 -2.284 1.00 86.19 90 THR A N 1
ATOM 716 C CA . THR A 1 90 ? 2.800 -2.833 -3.735 1.00 86.19 90 THR A CA 1
ATOM 717 C C . THR A 1 90 ? 3.302 -1.483 -4.245 1.00 86.19 90 THR A C 1
ATOM 719 O O . THR A 1 90 ? 4.146 -1.434 -5.144 1.00 86.19 90 THR A O 1
ATOM 722 N N . TYR A 1 91 ? 2.798 -0.387 -3.680 1.00 89.44 91 TYR A N 1
ATOM 723 C CA . TYR A 1 91 ? 3.264 0.959 -3.988 1.00 89.44 91 TYR A CA 1
ATOM 724 C C . TYR A 1 91 ? 4.748 1.130 -3.641 1.00 89.44 91 TYR A C 1
ATOM 726 O O . TYR A 1 91 ? 5.524 1.563 -4.495 1.00 89.44 91 TYR A O 1
ATOM 734 N N . ILE A 1 92 ? 5.164 0.704 -2.444 1.00 86.94 92 ILE A N 1
ATOM 735 C CA . ILE A 1 92 ? 6.558 0.797 -1.995 1.00 86.94 92 ILE A CA 1
ATOM 736 C C . ILE A 1 92 ? 7.488 -0.006 -2.910 1.00 86.94 92 ILE A C 1
ATOM 738 O O . ILE A 1 92 ? 8.505 0.517 -3.371 1.00 86.94 92 ILE A O 1
ATOM 742 N N . GLU A 1 93 ? 7.120 -1.250 -3.226 1.00 84.62 93 GLU A N 1
ATOM 743 C CA . GLU A 1 93 ? 7.919 -2.122 -4.095 1.00 84.62 93 GLU A CA 1
ATOM 744 C C . GLU A 1 93 ? 8.120 -1.522 -5.490 1.00 84.62 93 GLU A C 1
ATOM 746 O O . GLU A 1 93 ? 9.207 -1.620 -6.061 1.00 84.62 93 GLU A O 1
ATOM 751 N N . LYS A 1 94 ? 7.092 -0.862 -6.031 1.00 81.44 94 LYS A N 1
ATOM 752 C CA . LYS A 1 94 ? 7.147 -0.240 -7.359 1.00 81.44 94 LYS A CA 1
ATOM 753 C C . LYS A 1 94 ? 7.876 1.096 -7.363 1.00 81.44 94 LYS A C 1
ATOM 755 O O . LYS A 1 94 ? 8.559 1.400 -8.337 1.00 81.44 94 LYS A O 1
ATOM 760 N N . ARG A 1 95 ? 7.703 1.907 -6.316 1.00 82.25 95 ARG A N 1
ATOM 761 C CA . ARG A 1 95 ? 8.210 3.284 -6.266 1.00 82.25 95 ARG A CA 1
ATOM 762 C C . ARG A 1 95 ? 9.644 3.383 -5.755 1.00 82.25 95 ARG A C 1
ATOM 764 O O . ARG A 1 95 ? 10.397 4.212 -6.261 1.00 82.25 95 ARG A O 1
ATOM 771 N N . PHE A 1 96 ? 10.003 2.551 -4.782 1.00 79.12 96 PHE A N 1
ATOM 772 C CA . PHE A 1 96 ? 11.298 2.592 -4.095 1.00 79.12 96 PHE A CA 1
ATOM 773 C C . PHE A 1 96 ? 12.171 1.368 -4.399 1.00 79.12 96 PHE A C 1
ATOM 775 O O . PHE A 1 96 ? 13.258 1.244 -3.849 1.00 79.12 96 PHE A O 1
ATOM 782 N N . SER A 1 97 ? 11.716 0.450 -5.267 1.00 73.62 97 SER A N 1
ATOM 783 C CA . SER A 1 97 ? 12.426 -0.798 -5.615 1.00 73.62 97 SER A CA 1
ATOM 784 C C . SER A 1 97 ? 12.838 -1.645 -4.396 1.00 73.62 97 SER A C 1
ATOM 786 O O . SER A 1 97 ? 13.762 -2.454 -4.472 1.00 73.62 97 SER A O 1
ATOM 788 N N . MET A 1 98 ? 12.142 -1.483 -3.265 1.00 71.44 98 MET A N 1
ATOM 789 C CA . MET A 1 98 ? 12.433 -2.145 -1.994 1.00 71.44 98 MET A CA 1
ATOM 790 C C . MET A 1 98 ? 11.410 -3.249 -1.732 1.00 71.44 98 MET A C 1
ATOM 792 O O . MET A 1 98 ? 10.211 -2.991 -1.723 1.00 71.44 98 MET A O 1
ATOM 796 N N . ARG A 1 99 ? 11.866 -4.483 -1.479 1.00 69.31 99 ARG A N 1
ATOM 797 C CA . ARG A 1 99 ? 10.973 -5.616 -1.168 1.00 69.31 99 ARG A CA 1
ATOM 798 C C . ARG A 1 99 ? 10.421 -5.489 0.254 1.00 69.31 99 ARG A C 1
ATOM 800 O O . ARG A 1 99 ? 11.115 -5.830 1.211 1.00 69.31 99 ARG A O 1
ATOM 807 N N . ALA A 1 100 ? 9.168 -5.067 0.385 1.00 61.84 100 ALA A N 1
ATOM 808 C CA . ALA A 1 100 ? 8.502 -4.897 1.680 1.00 61.84 100 ALA A CA 1
ATOM 809 C C . ALA A 1 100 ? 7.923 -6.214 2.248 1.00 61.84 100 ALA A C 1
ATOM 811 O O . ALA A 1 100 ? 7.755 -6.363 3.453 1.00 61.84 100 ALA A O 1
ATOM 812 N N . THR A 1 101 ? 7.654 -7.212 1.399 1.00 57.34 101 THR A N 1
ATOM 813 C CA . THR A 1 101 ? 6.805 -8.376 1.735 1.00 57.34 101 THR A CA 1
ATOM 814 C C . THR A 1 101 ? 7.344 -9.349 2.809 1.00 57.34 101 THR A C 1
ATOM 816 O O . THR A 1 101 ? 6.572 -10.129 3.357 1.00 57.34 101 THR A O 1
ATOM 819 N N . ARG A 1 102 ? 8.648 -9.363 3.129 1.00 63.00 102 ARG A N 1
ATOM 820 C CA . ARG A 1 102 ? 9.253 -10.428 3.971 1.00 63.00 102 ARG A CA 1
ATOM 821 C C . ARG A 1 102 ? 9.695 -10.003 5.372 1.00 63.00 102 ARG A C 1
ATOM 823 O O . ARG A 1 102 ? 10.402 -10.769 6.018 1.00 63.00 102 ARG A O 1
ATOM 830 N N . LYS A 1 103 ? 9.345 -8.800 5.817 1.00 74.44 103 LYS A N 1
ATOM 831 C CA . LYS A 1 103 ? 9.917 -8.207 7.032 1.00 74.44 103 LYS A CA 1
ATOM 832 C C . LYS A 1 103 ? 8.842 -7.828 8.029 1.00 74.44 103 LYS A C 1
ATOM 834 O O . LYS A 1 103 ? 7.721 -7.496 7.646 1.00 74.44 103 LYS A O 1
ATOM 839 N N . THR A 1 104 ? 9.192 -7.892 9.307 1.00 82.38 104 THR A N 1
ATOM 840 C CA . THR A 1 104 ? 8.368 -7.304 10.366 1.00 82.38 104 THR A CA 1
ATOM 841 C C . THR A 1 104 ? 8.411 -5.777 10.263 1.00 82.38 104 THR A C 1
ATOM 843 O O . THR A 1 104 ? 9.351 -5.224 9.686 1.00 82.38 104 THR A O 1
ATOM 846 N N . THR A 1 105 ? 7.421 -5.083 10.833 1.00 83.88 105 THR A N 1
ATOM 847 C CA . THR A 1 105 ? 7.391 -3.610 10.893 1.00 83.88 105 THR A CA 1
ATOM 848 C C . THR A 1 105 ? 8.717 -3.043 11.405 1.00 83.88 105 THR A C 1
ATOM 850 O O . THR A 1 105 ? 9.300 -2.166 10.775 1.00 83.88 105 THR A O 1
ATOM 853 N N . HIS A 1 106 ? 9.248 -3.601 12.497 1.00 84.50 106 HIS A N 1
ATOM 854 C CA . HIS A 1 106 ? 10.495 -3.140 13.106 1.00 84.50 106 HIS A CA 1
ATOM 855 C C . HIS A 1 106 ? 11.709 -3.320 12.182 1.00 84.50 106 HIS A C 1
ATOM 857 O O . HIS A 1 106 ? 12.461 -2.374 11.959 1.00 84.50 106 HIS A O 1
ATOM 863 N N . GLU A 1 107 ? 11.875 -4.502 11.582 1.00 86.25 107 GLU A N 1
ATOM 864 C CA . GLU A 1 107 ? 12.969 -4.760 10.636 1.00 86.25 107 GLU A CA 1
ATOM 865 C C . GLU A 1 107 ? 12.894 -3.866 9.399 1.00 86.25 107 GLU A C 1
ATOM 867 O O . GLU A 1 107 ? 13.918 -3.425 8.878 1.00 86.25 107 GLU A O 1
ATOM 872 N N . PHE A 1 108 ? 11.683 -3.615 8.905 1.00 86.19 108 PHE A N 1
ATOM 873 C CA . PHE A 1 108 ? 11.479 -2.751 7.755 1.00 86.19 108 PHE A CA 1
ATOM 874 C C . PHE A 1 108 ? 11.875 -1.305 8.076 1.00 86.19 108 PHE A C 1
ATOM 876 O O . PHE A 1 108 ? 12.641 -0.706 7.323 1.00 86.19 108 PHE A O 1
ATOM 883 N N . MET A 1 109 ? 11.465 -0.785 9.235 1.00 87.75 109 MET A N 1
ATOM 884 C CA . MET A 1 109 ? 11.855 0.553 9.690 1.00 87.75 109 MET A CA 1
ATOM 885 C C . MET A 1 109 ? 13.362 0.675 9.942 1.00 87.75 109 MET A C 1
ATOM 887 O O . MET A 1 109 ? 13.955 1.690 9.582 1.00 87.75 109 MET A O 1
ATOM 891 N N . MET A 1 110 ? 14.015 -0.365 10.473 1.00 86.50 110 MET A N 1
ATOM 892 C CA . MET A 1 110 ? 15.477 -0.384 10.614 1.00 86.50 110 MET A CA 1
ATOM 893 C C . MET A 1 110 ? 16.197 -0.277 9.267 1.00 86.50 110 MET A C 1
ATOM 895 O O . MET A 1 110 ? 17.217 0.397 9.177 1.00 86.50 110 MET A O 1
ATOM 899 N N . ILE A 1 111 ? 15.675 -0.911 8.214 1.00 85.12 111 ILE A N 1
ATOM 900 C CA . ILE A 1 111 ? 16.254 -0.816 6.865 1.00 85.12 111 ILE A CA 1
ATOM 901 C C . ILE A 1 111 ? 16.068 0.579 6.291 1.00 85.12 111 ILE A C 1
ATOM 903 O O . ILE A 1 111 ? 17.015 1.133 5.739 1.00 85.12 111 ILE A O 1
ATOM 907 N N . VAL A 1 112 ? 14.878 1.159 6.457 1.00 86.00 112 VAL A N 1
ATOM 908 C CA . VAL A 1 112 ? 14.620 2.544 6.049 1.00 86.00 112 VAL A CA 1
ATOM 909 C C . VAL A 1 112 ? 15.573 3.495 6.783 1.00 86.00 112 VAL A C 1
ATOM 911 O O . VAL A 1 112 ? 16.169 4.365 6.154 1.00 86.00 112 VAL A O 1
ATOM 914 N N . ALA A 1 113 ? 15.789 3.296 8.087 1.00 85.69 113 ALA A N 1
ATOM 915 C CA . ALA A 1 113 ? 16.707 4.095 8.901 1.00 85.69 113 ALA A CA 1
ATOM 916 C C . ALA A 1 113 ? 18.192 3.894 8.539 1.00 85.69 113 ALA A C 1
ATOM 918 O O . ALA A 1 113 ? 18.978 4.835 8.635 1.00 85.69 113 ALA A O 1
ATOM 919 N N . ALA A 1 114 ? 18.575 2.690 8.105 1.00 85.06 114 ALA A N 1
ATOM 920 C CA . ALA A 1 114 ? 19.944 2.355 7.711 1.00 85.06 114 ALA A CA 1
ATOM 921 C C . ALA A 1 114 ? 20.389 3.028 6.401 1.00 85.06 114 ALA A C 1
ATOM 923 O O . ALA A 1 114 ? 21.586 3.057 6.115 1.00 85.06 114 ALA A O 1
ATOM 924 N N . GLU A 1 115 ? 19.460 3.603 5.632 1.00 82.31 115 GLU A N 1
ATOM 925 C CA . GLU A 1 115 ? 19.743 4.368 4.416 1.00 82.31 115 GLU A CA 1
ATOM 926 C C . GLU A 1 115 ? 19.311 5.845 4.575 1.00 82.31 115 GLU A C 1
ATOM 928 O O . GLU A 1 115 ? 18.276 6.251 4.045 1.00 82.31 115 GLU A O 1
ATOM 933 N N . PRO A 1 116 ? 20.090 6.695 5.282 1.00 75.69 116 PRO A N 1
ATOM 934 C CA . PRO A 1 116 ? 19.708 8.087 5.561 1.00 75.69 116 PRO A CA 1
ATOM 935 C C . PRO A 1 116 ? 19.545 8.961 4.310 1.00 75.69 116 PRO A C 1
ATOM 937 O O . PRO A 1 116 ? 18.829 9.957 4.330 1.00 75.69 116 PRO A O 1
ATOM 940 N N . SER A 1 117 ? 20.224 8.607 3.216 1.00 75.94 117 SER A N 1
ATOM 941 C CA . SER A 1 117 ? 20.097 9.271 1.914 1.00 75.94 117 SER A CA 1
ATOM 942 C C . SER A 1 117 ? 18.946 8.728 1.062 1.00 75.94 117 SER A C 1
ATOM 944 O O . SER A 1 117 ? 18.684 9.271 -0.011 1.00 75.94 117 SER A O 1
ATOM 946 N N . GLY A 1 118 ? 18.280 7.658 1.505 1.00 80.19 118 GLY A N 1
ATOM 947 C CA . GLY A 1 118 ? 17.207 7.003 0.773 1.00 80.19 118 GLY A CA 1
ATOM 948 C C . GLY A 1 118 ? 15.964 7.885 0.687 1.00 80.19 118 GLY A C 1
ATOM 949 O O . GLY A 1 118 ? 15.558 8.524 1.657 1.00 80.19 118 GLY A O 1
ATOM 950 N N . GLU A 1 119 ? 15.313 7.898 -0.474 1.00 81.25 119 GLU A N 1
ATOM 951 C CA . GLU A 1 119 ? 14.102 8.697 -0.695 1.00 81.25 119 GLU A CA 1
ATOM 952 C C . GLU A 1 119 ? 12.975 8.319 0.283 1.00 81.25 119 GLU A C 1
ATOM 954 O O . GLU A 1 119 ? 12.272 9.188 0.789 1.00 81.25 119 GLU A O 1
ATOM 959 N N . LEU A 1 120 ? 12.856 7.032 0.622 1.00 84.12 120 LEU A N 1
ATOM 960 C CA . LEU A 1 120 ? 11.862 6.528 1.573 1.00 84.12 120 LEU A CA 1
ATOM 961 C C . LEU A 1 120 ? 12.123 6.994 3.017 1.00 84.12 120 LEU A C 1
ATOM 963 O O . LEU A 1 120 ? 11.171 7.193 3.767 1.00 84.12 120 LEU A O 1
ATOM 967 N N . ASN A 1 121 ? 13.387 7.221 3.400 1.00 86.06 121 ASN A N 1
ATOM 968 C CA . ASN A 1 121 ? 13.758 7.700 4.737 1.00 86.06 121 ASN A CA 1
ATOM 969 C C . ASN A 1 121 ? 13.203 9.108 5.011 1.00 86.06 121 ASN A C 1
ATOM 971 O O . ASN A 1 121 ? 12.735 9.389 6.113 1.00 86.06 121 ASN A O 1
ATOM 975 N N . ARG A 1 122 ? 13.121 9.963 3.980 1.00 86.69 122 ARG A N 1
ATOM 976 C CA . ARG A 1 122 ? 12.488 11.293 4.083 1.00 86.69 122 ARG A CA 1
ATOM 977 C C . ARG A 1 122 ? 11.019 11.218 4.525 1.00 86.69 122 ARG A C 1
ATOM 979 O O . ARG A 1 122 ? 10.502 12.175 5.096 1.00 86.69 122 ARG A O 1
ATOM 986 N N . HIS A 1 123 ? 10.376 10.074 4.294 1.00 89.31 123 HIS A N 1
ATOM 987 C CA . HIS A 1 123 ? 8.980 9.789 4.616 1.00 89.31 123 HIS A CA 1
ATOM 988 C C . HIS A 1 123 ? 8.846 8.687 5.685 1.00 89.31 123 HIS A C 1
ATOM 990 O O . HIS A 1 123 ? 7.834 7.991 5.742 1.00 89.31 123 HIS A O 1
ATOM 996 N N . GLU A 1 124 ? 9.849 8.533 6.556 1.00 89.56 124 GLU A N 1
ATOM 997 C CA . GLU A 1 124 ? 9.872 7.545 7.645 1.00 89.56 124 GLU A CA 1
ATOM 998 C C . GLU A 1 124 ? 8.682 7.709 8.606 1.00 89.56 124 GLU A C 1
ATOM 1000 O O . GLU A 1 124 ? 7.987 6.740 8.900 1.00 89.56 124 GLU A O 1
ATOM 1005 N N . LYS A 1 125 ? 8.369 8.943 9.015 1.00 91.19 125 LYS A N 1
ATOM 1006 C CA . LYS A 1 125 ? 7.265 9.237 9.943 1.00 91.19 125 LYS A CA 1
ATOM 1007 C C . LYS A 1 125 ? 5.877 8.824 9.427 1.00 91.19 125 LYS A C 1
ATOM 1009 O O . LYS A 1 125 ? 5.199 8.079 10.137 1.00 91.19 125 LYS A O 1
ATOM 1014 N N . PRO A 1 126 ? 5.410 9.283 8.245 1.00 92.44 126 PRO A N 1
ATOM 1015 C CA . PRO A 1 126 ? 4.101 8.876 7.724 1.00 92.44 126 PRO A CA 1
ATOM 1016 C C . PRO A 1 126 ? 4.040 7.368 7.440 1.00 92.44 126 PRO A C 1
ATOM 1018 O O . PRO A 1 126 ? 2.994 6.750 7.623 1.00 92.44 126 PRO A O 1
ATOM 1021 N N . LEU A 1 127 ? 5.165 6.757 7.056 1.00 92.56 127 LEU A N 1
ATOM 1022 C CA . LEU A 1 127 ? 5.262 5.311 6.880 1.00 92.56 127 LEU A CA 1
ATOM 1023 C C . LEU A 1 127 ? 5.101 4.559 8.207 1.00 92.56 127 LEU A C 1
ATOM 1025 O O . LEU A 1 127 ? 4.334 3.602 8.279 1.00 92.56 127 LEU A O 1
ATOM 1029 N N . HIS A 1 128 ? 5.787 5.003 9.260 1.00 92.81 128 HIS A N 1
ATOM 1030 C CA . HIS A 1 128 ? 5.680 4.420 10.594 1.00 92.81 128 HIS A CA 1
ATOM 1031 C C . HIS A 1 128 ? 4.246 4.497 11.128 1.00 92.81 128 HIS A C 1
ATOM 1033 O O . HIS A 1 128 ? 3.704 3.497 11.596 1.00 92.81 128 HIS A O 1
ATOM 1039 N N . GLU A 1 129 ? 3.609 5.667 11.016 1.00 93.69 129 GLU A N 1
ATOM 1040 C CA . GLU A 1 129 ? 2.212 5.877 11.419 1.00 93.69 129 GLU A CA 1
ATOM 1041 C C . GLU A 1 129 ? 1.269 4.877 10.730 1.00 93.69 129 GLU A C 1
ATOM 1043 O O . GLU A 1 129 ? 0.436 4.239 11.380 1.00 93.69 129 GLU A O 1
ATOM 1048 N N . PHE A 1 130 ? 1.459 4.661 9.428 1.00 95.00 130 PHE A N 1
ATOM 1049 C CA . PHE A 1 130 ? 0.681 3.692 8.666 1.00 95.00 130 PHE A CA 1
ATOM 1050 C C . PHE A 1 130 ? 0.906 2.247 9.139 1.00 95.00 130 PHE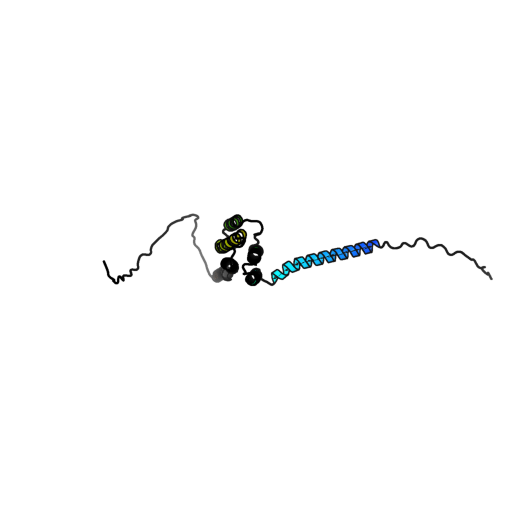 A C 1
ATOM 1052 O O . PHE A 1 130 ? -0.048 1.473 9.287 1.00 95.00 130 PHE A O 1
ATOM 1059 N N . LEU A 1 131 ? 2.157 1.867 9.401 1.00 92.69 131 LEU A N 1
ATOM 1060 C CA . LEU A 1 131 ? 2.493 0.514 9.848 1.00 92.69 131 LEU A CA 1
ATOM 1061 C C . LEU A 1 131 ? 1.935 0.209 11.244 1.00 92.69 131 LEU A C 1
ATOM 1063 O O . LEU A 1 131 ? 1.469 -0.907 11.474 1.00 92.69 131 LEU A O 1
ATOM 1067 N N . VAL A 1 132 ? 1.872 1.202 12.137 1.00 92.06 132 VAL A N 1
ATOM 1068 C CA . VAL A 1 132 ? 1.203 1.064 13.443 1.00 92.06 132 VAL A CA 1
ATOM 1069 C C . VAL A 1 132 ? -0.274 0.697 13.268 1.00 92.06 132 VAL A C 1
ATOM 1071 O O . VAL A 1 132 ? -0.787 -0.173 13.977 1.00 92.06 132 VAL A O 1
ATOM 1074 N N . HIS A 1 133 ? -0.968 1.298 12.297 1.00 93.56 133 HIS A N 1
ATOM 1075 C CA . HIS A 1 133 ? -2.350 0.925 11.988 1.00 93.56 133 HIS A CA 1
ATOM 1076 C C . HIS A 1 133 ? -2.477 -0.483 11.392 1.00 93.56 133 HIS A C 1
ATOM 1078 O O . HIS A 1 133 ? -3.450 -1.177 11.693 1.00 93.56 133 HIS A O 1
ATOM 1084 N N . CYS A 1 134 ? -1.500 -0.927 10.596 1.00 91.56 134 CYS A N 1
ATOM 1085 C CA . CYS A 1 134 ? -1.458 -2.301 10.088 1.00 91.56 134 CYS A CA 1
ATOM 1086 C C . CYS A 1 134 ? -1.310 -3.320 11.223 1.00 91.56 134 CYS A C 1
ATOM 1088 O O . CYS A 1 134 ? -2.040 -4.312 11.255 1.00 91.56 134 CYS A O 1
ATOM 1090 N N . ASP A 1 135 ? -0.397 -3.068 12.164 1.00 91.50 135 ASP A N 1
ATOM 1091 C CA . ASP A 1 135 ? -0.193 -3.945 13.318 1.00 91.50 135 ASP A CA 1
ATOM 1092 C C . ASP A 1 135 ? -1.440 -3.973 14.207 1.00 91.50 135 ASP A C 1
ATOM 1094 O O . ASP A 1 135 ? -1.905 -5.051 14.583 1.00 91.50 135 ASP A O 1
ATOM 1098 N N . LEU A 1 136 ? -2.063 -2.816 14.453 1.00 91.50 136 LEU A N 1
ATOM 1099 C CA . LEU A 1 136 ? -3.346 -2.759 15.150 1.00 91.50 136 LEU A CA 1
ATOM 1100 C C . LEU A 1 136 ? -4.397 -3.634 14.455 1.00 91.50 136 LEU A C 1
ATOM 1102 O O . LEU A 1 136 ? -5.003 -4.477 15.109 1.00 91.50 136 LEU A O 1
ATOM 1106 N N . ALA A 1 137 ? -4.579 -3.496 13.140 1.00 90.75 137 ALA A N 1
ATOM 1107 C CA . ALA A 1 137 ? -5.551 -4.291 12.389 1.00 90.75 137 ALA A CA 1
ATOM 1108 C C . ALA A 1 137 ? -5.255 -5.802 12.442 1.00 90.75 137 ALA A C 1
ATOM 1110 O O . ALA A 1 137 ? -6.175 -6.607 12.581 1.00 90.75 137 ALA A O 1
ATOM 1111 N N . LYS A 1 138 ? -3.974 -6.190 12.386 1.00 88.69 138 LYS A N 1
ATOM 1112 C CA . LYS A 1 138 ? -3.524 -7.590 12.454 1.00 88.69 138 LYS A CA 1
ATOM 1113 C C . LYS A 1 138 ? -3.85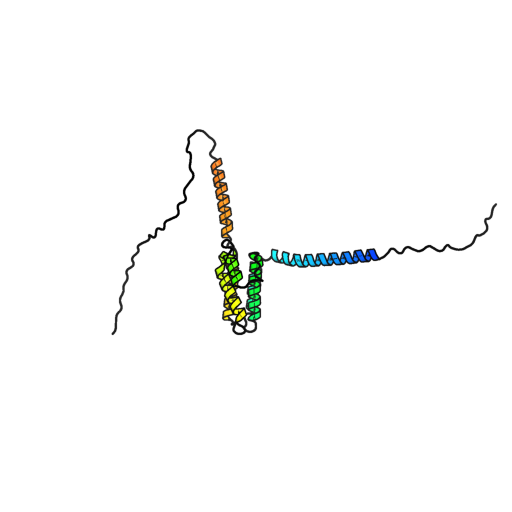9 -8.252 13.792 1.00 88.69 138 LYS A C 1
ATOM 1115 O O . LYS A 1 138 ? -4.139 -9.450 13.828 1.00 88.69 138 LYS A O 1
ATOM 1120 N N . PHE A 1 139 ? -3.822 -7.491 14.885 1.00 88.31 139 PHE A N 1
ATOM 1121 C CA . PHE A 1 139 ? -4.034 -8.019 16.235 1.00 88.31 139 PHE A CA 1
ATOM 1122 C C . PHE A 1 139 ? -5.424 -7.715 16.815 1.00 88.31 139 PHE A C 1
ATOM 1124 O O . PHE A 1 139 ? -5.826 -8.359 17.784 1.00 88.31 139 PHE A O 1
ATOM 1131 N N . ALA A 1 140 ? -6.189 -6.799 16.215 1.00 82.50 140 ALA A N 1
ATOM 1132 C CA . ALA A 1 140 ? -7.471 -6.331 16.745 1.00 82.50 140 ALA A CA 1
ATOM 1133 C C . ALA A 1 140 ? -8.632 -7.340 16.641 1.00 82.50 140 ALA A C 1
ATOM 1135 O O . ALA A 1 140 ? -9.672 -7.120 17.252 1.00 82.50 140 ALA A O 1
ATOM 1136 N N . ARG A 1 141 ? -8.505 -8.471 15.934 1.00 74.00 141 ARG A N 1
ATOM 1137 C CA . ARG A 1 141 ? -9.614 -9.437 15.741 1.00 74.00 141 ARG A CA 1
ATOM 1138 C C . ARG A 1 141 ? -10.922 -8.716 15.343 1.00 74.00 141 ARG A C 1
ATOM 1140 O O . ARG A 1 141 ? -10.983 -8.145 14.264 1.00 74.00 141 ARG A O 1
ATOM 1147 N N . GLN A 1 142 ? -11.947 -8.716 16.204 1.00 67.88 142 GLN A N 1
ATOM 1148 C CA . GLN A 1 142 ? -13.246 -8.068 15.957 1.00 67.88 142 GLN A CA 1
ATOM 1149 C C . GLN A 1 142 ? -13.355 -6.625 16.478 1.00 67.88 142 GLN A C 1
ATOM 1151 O O . GLN A 1 142 ? -14.399 -6.000 16.324 1.00 67.88 142 GLN A O 1
ATOM 1156 N N . THR A 1 143 ? -12.311 -6.069 17.095 1.00 77.38 143 THR A N 1
ATOM 1157 C CA . THR A 1 143 ? -12.349 -4.705 17.647 1.00 77.38 143 THR A CA 1
ATOM 1158 C C . THR A 1 143 ? -11.899 -3.634 16.657 1.00 77.38 143 THR A C 1
ATOM 1160 O O . THR A 1 143 ? -11.948 -2.454 17.005 1.00 77.38 143 THR A O 1
ATOM 1163 N N . PHE A 1 144 ? -11.501 -4.011 15.431 1.00 89.94 144 PHE A N 1
ATOM 1164 C CA . PHE A 1 144 ? -11.078 -3.055 14.407 1.00 89.94 144 PHE A CA 1
ATOM 1165 C C . PHE A 1 144 ? -12.272 -2.254 13.877 1.00 89.94 144 PHE A C 1
ATOM 1167 O O . PHE A 1 144 ? -12.995 -2.681 12.977 1.00 89.94 144 PHE A O 1
ATOM 1174 N N . ASN A 1 145 ? -12.513 -1.102 14.498 1.00 91.44 145 ASN A N 1
ATOM 1175 C CA . ASN A 1 145 ? -13.732 -0.331 14.304 1.00 91.44 145 ASN A CA 1
ATOM 1176 C C . ASN A 1 145 ? -13.631 0.660 13.130 1.00 91.44 145 ASN A C 1
ATOM 1178 O O . ASN A 1 145 ? -12.570 0.895 12.549 1.00 91.44 145 ASN A O 1
ATOM 1182 N N . MET A 1 146 ? -14.764 1.281 12.795 1.00 93.75 146 MET A N 1
ATOM 1183 C CA . MET A 1 146 ? -14.871 2.258 11.706 1.00 93.75 146 MET A CA 1
ATOM 1184 C C . MET A 1 146 ? -13.902 3.435 11.827 1.00 93.75 146 MET A C 1
ATOM 1186 O O . MET A 1 146 ? -13.343 3.888 10.828 1.00 93.75 146 MET A O 1
ATOM 1190 N N . GLU A 1 147 ? -13.668 3.931 13.040 1.00 94.12 147 GLU A N 1
ATOM 1191 C CA . GLU A 1 147 ? -12.752 5.047 13.258 1.00 94.12 147 GLU A CA 1
ATOM 1192 C C . GLU A 1 147 ? -11.298 4.638 12.992 1.00 94.12 147 GLU A C 1
ATOM 1194 O O . GLU A 1 147 ? -10.546 5.386 12.366 1.00 94.12 147 GLU A O 1
ATOM 1199 N N . GLN A 1 148 ? -10.907 3.438 13.420 1.00 94.00 148 GLN A N 1
ATOM 1200 C CA . GLN A 1 148 ? -9.576 2.887 13.173 1.00 94.00 148 GLN A CA 1
ATOM 1201 C C . GLN A 1 148 ? -9.356 2.592 11.685 1.00 94.00 148 GLN A C 1
ATOM 1203 O O . GLN A 1 148 ? -8.294 2.926 11.159 1.00 94.00 148 GLN A O 1
ATOM 1208 N N . MET A 1 149 ? -10.369 2.072 10.980 1.00 95.12 149 MET A N 1
ATOM 1209 C CA . MET A 1 149 ? -10.329 1.916 9.520 1.00 95.12 149 MET A CA 1
ATOM 1210 C C . MET A 1 149 ? -10.133 3.261 8.812 1.00 95.12 149 MET A C 1
ATOM 1212 O O . MET A 1 149 ? -9.287 3.382 7.923 1.00 95.12 149 MET A O 1
ATOM 1216 N N . ARG A 1 150 ? -10.853 4.302 9.247 1.00 96.44 150 ARG A N 1
ATOM 1217 C CA . ARG A 1 150 ? -10.694 5.661 8.714 1.00 96.44 150 ARG A CA 1
ATOM 1218 C C . ARG A 1 150 ? -9.282 6.200 8.954 1.00 96.44 150 ARG A C 1
ATOM 1220 O O . ARG A 1 150 ? -8.693 6.754 8.031 1.00 96.44 150 ARG A O 1
ATOM 1227 N N . LYS A 1 151 ? -8.725 6.023 10.157 1.00 96.44 151 LYS A N 1
ATOM 1228 C CA . LYS A 1 151 ? -7.349 6.446 10.484 1.00 96.44 151 LYS A CA 1
ATOM 1229 C C . LYS A 1 151 ? -6.310 5.709 9.634 1.00 96.44 151 LYS A C 1
ATOM 1231 O O . LYS A 1 151 ? -5.442 6.353 9.055 1.00 96.44 151 LYS A O 1
ATOM 1236 N N . MET A 1 152 ? -6.456 4.391 9.475 1.00 96.31 152 MET A N 1
ATOM 1237 C CA . MET A 1 152 ? -5.588 3.586 8.610 1.00 96.31 152 MET A CA 1
ATOM 1238 C C . MET A 1 152 ? -5.618 4.080 7.158 1.00 96.31 152 MET A C 1
ATOM 1240 O O . MET A 1 152 ? -4.566 4.245 6.546 1.00 96.31 152 MET A O 1
ATOM 1244 N N . HIS A 1 153 ? -6.809 4.359 6.617 1.00 97.50 153 HIS A N 1
ATOM 1245 C CA . HIS A 1 153 ? -6.965 4.888 5.257 1.00 97.50 153 HIS A CA 1
ATOM 1246 C C . HIS A 1 153 ? -6.342 6.272 5.085 1.00 97.50 153 HIS A C 1
ATOM 1248 O O . HIS A 1 153 ? -5.622 6.505 4.116 1.00 97.50 153 HIS A O 1
ATOM 1254 N N . GLN A 1 154 ? -6.580 7.177 6.034 1.00 96.75 154 GLN A N 1
ATOM 1255 C CA . GLN A 1 154 ? -6.020 8.528 5.998 1.00 96.75 154 GLN A CA 1
ATOM 1256 C C . GLN A 1 154 ? -4.496 8.507 6.064 1.00 96.75 154 GLN A C 1
ATOM 1258 O O . GLN A 1 154 ? -3.845 9.176 5.267 1.00 96.75 154 GLN A O 1
ATOM 1263 N N . SER A 1 155 ? -3.933 7.704 6.966 1.00 96.75 155 SER A N 1
ATOM 1264 C CA . SER A 1 155 ? -2.487 7.533 7.088 1.00 96.75 155 SER A CA 1
ATOM 1265 C C . SER A 1 155 ? -1.875 6.947 5.806 1.00 96.75 155 SER A C 1
ATOM 1267 O O . SER A 1 155 ? -0.886 7.476 5.299 1.00 96.75 155 SER A O 1
ATOM 1269 N N . ALA A 1 156 ? -2.516 5.932 5.212 1.00 95.56 156 ALA A N 1
ATOM 1270 C CA . ALA A 1 156 ? -2.100 5.349 3.935 1.00 95.56 156 ALA A CA 1
ATOM 1271 C C . ALA A 1 156 ? -2.127 6.373 2.787 1.00 95.56 156 ALA A C 1
ATOM 1273 O O . ALA A 1 156 ? -1.160 6.497 2.037 1.00 95.56 156 ALA A O 1
ATOM 1274 N N . THR A 1 157 ? -3.218 7.132 2.675 1.00 94.75 157 THR A N 1
ATOM 1275 C CA . THR A 1 157 ? -3.399 8.162 1.639 1.00 94.75 157 THR A CA 1
ATOM 1276 C C . THR A 1 157 ? -2.344 9.252 1.778 1.00 94.75 157 THR A C 1
ATOM 1278 O O . THR A 1 157 ? -1.640 9.555 0.818 1.00 94.75 157 THR A O 1
ATOM 1281 N N . ARG A 1 158 ? -2.147 9.758 2.999 1.00 93.75 158 ARG A N 1
ATOM 1282 C CA . ARG A 1 158 ? -1.136 10.770 3.315 1.00 93.75 158 ARG A CA 1
ATOM 1283 C C . ARG A 1 158 ? 0.276 10.311 2.945 1.00 93.75 158 ARG A C 1
ATOM 1285 O O . ARG A 1 158 ? 1.028 11.073 2.347 1.00 93.75 158 ARG A O 1
ATOM 1292 N N . PHE A 1 159 ? 0.644 9.069 3.266 1.00 93.50 159 PHE A N 1
ATOM 1293 C CA . PHE A 1 159 ? 1.949 8.520 2.886 1.00 93.50 159 PHE A CA 1
ATOM 1294 C C . PHE A 1 159 ? 2.148 8.513 1.361 1.00 93.50 159 PHE A C 1
ATOM 1296 O O . PHE A 1 159 ? 3.207 8.897 0.859 1.00 93.50 159 PHE A O 1
ATOM 1303 N N . VAL A 1 160 ? 1.123 8.101 0.614 1.00 91.75 160 VAL A N 1
ATOM 1304 C CA . VAL A 1 160 ? 1.164 8.062 -0.853 1.00 91.75 160 VAL A CA 1
ATOM 1305 C C . VAL A 1 160 ? 1.243 9.474 -1.444 1.00 91.75 160 VAL A C 1
ATOM 1307 O O . VAL A 1 160 ? 2.013 9.684 -2.375 1.00 91.75 160 VAL A O 1
ATOM 1310 N N . GLU A 1 161 ? 0.527 10.448 -0.879 1.00 90.44 161 GLU A N 1
ATOM 1311 C CA . GLU A 1 161 ? 0.566 11.860 -1.291 1.00 90.44 161 GLU A CA 1
ATOM 1312 C C . GLU A 1 161 ? 1.923 12.523 -1.040 1.00 90.44 161 GLU A C 1
ATOM 1314 O O . GLU A 1 161 ? 2.464 13.191 -1.922 1.00 90.44 161 GLU A O 1
ATOM 1319 N N . GLU A 1 162 ? 2.504 12.325 0.144 1.00 88.94 162 GLU A N 1
ATOM 1320 C CA . GLU A 1 162 ? 3.782 12.946 0.506 1.00 88.94 162 GLU A CA 1
ATOM 1321 C C . GLU A 1 162 ? 4.954 12.411 -0.336 1.00 88.94 162 GLU A C 1
ATOM 1323 O O . GLU A 1 162 ? 5.944 13.115 -0.525 1.00 88.94 162 GLU A O 1
ATOM 1328 N N . THR A 1 163 ? 4.834 11.196 -0.878 1.00 87.25 163 THR A N 1
ATOM 1329 C CA . THR A 1 163 ? 5.881 10.518 -1.665 1.00 87.25 163 THR A CA 1
ATOM 1330 C C . THR A 1 163 ? 5.791 10.765 -3.180 1.00 87.25 163 THR A C 1
ATOM 1332 O O . THR A 1 163 ? 6.675 10.342 -3.941 1.00 87.25 163 THR A O 1
ATOM 1335 N N . ILE A 1 164 ? 4.761 11.485 -3.646 1.00 82.44 164 ILE A N 1
ATOM 1336 C CA . ILE A 1 164 ? 4.727 12.051 -4.999 1.00 82.44 164 ILE A CA 1
ATOM 1337 C C . ILE A 1 164 ? 5.742 13.190 -5.014 1.00 82.44 164 ILE A C 1
ATOM 1339 O O . ILE A 1 164 ? 5.494 14.261 -4.470 1.00 82.44 164 ILE A O 1
ATOM 1343 N N . ALA A 1 165 ? 6.914 12.961 -5.598 1.00 61.59 165 ALA A N 1
ATOM 1344 C CA . ALA A 1 165 ? 7.961 13.971 -5.682 1.00 61.59 165 ALA A CA 1
ATOM 1345 C C . ALA A 1 165 ? 7.383 15.331 -6.116 1.00 61.59 165 ALA A C 1
ATOM 1347 O O . ALA A 1 165 ? 6.825 15.457 -7.211 1.00 61.59 165 ALA A O 1
ATOM 1348 N N . LYS A 1 166 ? 7.523 16.355 -5.264 1.00 54.56 166 LYS A N 1
ATOM 1349 C CA . LYS A 1 166 ? 7.209 17.729 -5.659 1.00 54.56 166 LYS A CA 1
ATOM 1350 C C . LYS A 1 166 ? 8.127 18.091 -6.837 1.00 54.56 166 LYS A C 1
ATOM 1352 O O . LYS A 1 166 ? 9.331 17.848 -6.742 1.00 54.56 166 LYS A O 1
ATOM 1357 N N . PRO A 1 167 ? 7.617 18.679 -7.934 1.00 49.56 167 PRO A N 1
ATOM 1358 C CA . PRO A 1 167 ? 8.401 19.013 -9.132 1.00 49.56 167 PRO A CA 1
ATOM 1359 C C . PRO A 1 167 ? 9.612 19.944 -8.919 1.00 49.56 167 PRO A C 1
ATOM 1361 O O . PRO A 1 167 ? 10.326 20.249 -9.873 1.00 49.56 167 PRO A O 1
ATOM 1364 N N . GLU A 1 168 ? 9.847 20.428 -7.702 1.00 49.28 168 GLU A N 1
ATOM 1365 C CA . GLU A 1 168 ? 10.725 21.563 -7.429 1.00 49.28 168 GLU A CA 1
ATOM 1366 C C . GLU A 1 168 ? 12.217 21.190 -7.353 1.00 49.28 168 GLU A C 1
ATOM 1368 O O . GLU A 1 168 ? 13.060 22.000 -7.736 1.00 49.28 168 GLU A O 1
ATOM 1373 N N . GLU A 1 169 ? 12.578 19.945 -7.013 1.00 52.66 169 GLU A N 1
ATOM 1374 C CA . GLU A 1 169 ? 13.998 19.536 -6.937 1.00 52.66 169 GLU A CA 1
ATOM 1375 C C . GLU A 1 169 ? 14.662 19.374 -8.325 1.00 52.66 169 GLU A C 1
ATOM 1377 O O . GLU A 1 169 ? 15.856 19.627 -8.475 1.00 52.66 169 GLU A O 1
ATOM 1382 N N . LYS A 1 170 ? 13.902 19.067 -9.392 1.00 46.72 170 LYS A N 1
ATOM 1383 C CA . LYS A 1 170 ? 14.464 18.933 -10.758 1.00 46.72 170 LYS A CA 1
ATOM 1384 C C . LYS A 1 170 ? 14.769 20.265 -11.448 1.00 46.72 170 LYS A C 1
ATOM 1386 O O . LYS A 1 170 ? 15.587 20.296 -12.370 1.00 46.72 170 LYS A O 1
ATOM 1391 N N . ASN A 1 171 ? 14.118 21.354 -11.042 1.00 47.75 171 ASN A N 1
ATOM 1392 C CA . ASN A 1 171 ? 14.379 22.681 -11.605 1.00 47.75 171 ASN A CA 1
ATOM 1393 C C . ASN A 1 171 ? 15.572 23.370 -10.931 1.00 47.75 171 ASN A C 1
ATOM 1395 O O . ASN A 1 171 ? 16.263 24.143 -11.593 1.00 47.75 171 ASN A O 1
ATOM 1399 N N . ALA A 1 172 ? 15.874 23.040 -9.672 1.00 52.09 172 ALA A N 1
ATOM 1400 C CA . ALA A 1 172 ? 17.046 23.562 -8.972 1.00 52.09 172 ALA A CA 1
ATOM 1401 C C . ALA A 1 172 ? 18.366 23.045 -9.579 1.00 52.09 172 ALA A C 1
ATOM 1403 O O . ALA A 1 172 ? 19.292 23.827 -9.788 1.00 52.09 172 ALA A O 1
ATOM 1404 N N . GLU A 1 173 ? 18.439 21.763 -9.959 1.00 53.16 173 GLU A N 1
ATOM 1405 C CA . GLU A 1 173 ? 19.637 21.197 -10.605 1.00 53.16 173 GLU A CA 1
ATOM 1406 C C . GLU A 1 173 ? 19.837 21.704 -12.041 1.00 53.16 173 GLU A C 1
ATOM 1408 O O . GLU A 1 173 ? 20.962 22.013 -12.435 1.00 53.16 173 GLU A O 1
ATOM 1413 N N . LYS A 1 174 ? 18.753 21.876 -12.813 1.00 52.50 174 LYS A N 1
ATOM 1414 C CA . LYS A 1 174 ? 18.818 22.480 -14.157 1.00 52.50 174 LYS A CA 1
ATOM 1415 C C . LYS A 1 174 ? 19.134 23.975 -14.113 1.00 52.50 174 LYS A C 1
ATOM 1417 O O . LYS A 1 174 ? 19.829 24.473 -14.992 1.00 52.50 174 LYS A O 1
ATOM 1422 N N . GLY A 1 175 ? 18.650 24.692 -13.097 1.00 51.62 175 GLY A N 1
ATOM 1423 C CA . GLY A 1 175 ? 18.990 26.095 -12.859 1.00 51.62 175 GLY A CA 1
ATOM 1424 C C . GLY A 1 175 ? 20.457 26.271 -12.467 1.00 51.62 175 GLY A C 1
ATOM 1425 O O . GLY A 1 175 ? 21.121 27.167 -12.980 1.00 51.62 175 GLY A O 1
ATOM 1426 N N . ALA A 1 176 ? 20.993 25.374 -11.633 1.00 54.88 176 ALA A N 1
ATOM 1427 C CA . ALA A 1 176 ? 22.398 25.388 -11.230 1.00 54.88 176 ALA A CA 1
ATOM 1428 C C . ALA A 1 176 ? 23.356 24.968 -12.360 1.00 54.88 176 ALA A C 1
ATOM 1430 O O . ALA A 1 176 ? 24.448 25.531 -12.460 1.00 54.88 176 ALA A O 1
ATOM 1431 N N . SER A 1 177 ? 22.961 24.027 -13.232 1.00 57.44 177 SER A N 1
ATOM 1432 C CA . SER A 1 177 ? 23.758 23.680 -14.419 1.00 57.44 177 SER A CA 1
ATOM 1433 C C . SER A 1 177 ? 23.737 24.815 -15.445 1.00 57.44 177 SER A C 1
ATOM 1435 O O . SER A 1 177 ? 24.794 25.240 -15.897 1.00 57.44 177 SER A O 1
ATOM 1437 N N . LYS A 1 178 ? 22.562 25.400 -15.716 1.00 58.62 178 LYS A N 1
ATOM 1438 C CA . LYS A 1 178 ? 22.417 26.529 -16.644 1.00 58.62 178 LYS A CA 1
ATOM 1439 C C . LYS A 1 178 ? 23.153 27.784 -16.158 1.00 58.62 178 LYS A C 1
ATOM 1441 O O . LYS A 1 178 ? 23.805 28.441 -16.957 1.00 58.62 178 LYS A O 1
ATOM 1446 N N . ALA A 1 179 ? 23.133 28.074 -14.854 1.00 57.88 179 ALA A N 1
ATOM 1447 C CA . ALA A 1 179 ? 23.883 29.190 -14.271 1.00 57.88 179 ALA A CA 1
ATOM 1448 C C . ALA A 1 179 ? 25.408 28.970 -14.303 1.00 57.88 179 ALA A C 1
ATOM 1450 O O . ALA A 1 179 ? 26.160 29.929 -14.479 1.00 57.88 179 ALA A O 1
ATOM 1451 N N . ARG A 1 180 ? 25.883 27.720 -14.168 1.00 59.16 180 ARG A N 1
ATOM 1452 C CA . ARG A 1 180 ? 27.306 27.378 -14.350 1.00 59.16 180 ARG A CA 1
ATOM 1453 C C . ARG A 1 180 ? 27.739 27.504 -15.809 1.00 59.16 180 ARG A C 1
ATOM 1455 O O . ARG A 1 180 ? 28.803 28.063 -16.059 1.00 59.16 180 ARG A O 1
ATOM 1462 N N . ASP A 1 181 ? 26.911 27.057 -16.747 1.00 59.94 181 ASP A N 1
ATOM 1463 C CA . ASP A 1 181 ? 27.193 27.158 -18.182 1.00 59.94 181 ASP A CA 1
ATOM 1464 C C . ASP A 1 181 ? 27.153 28.625 -18.666 1.00 59.94 181 ASP A C 1
ATOM 1466 O O . ASP A 1 181 ? 28.014 29.050 -19.438 1.00 59.94 181 ASP A O 1
ATOM 1470 N N . GLU A 1 182 ? 26.226 29.444 -18.150 1.00 59.62 182 GLU A N 1
ATOM 1471 C CA . GLU A 1 182 ? 26.142 30.888 -18.436 1.00 59.62 182 GLU A CA 1
ATOM 1472 C C . GLU A 1 182 ? 27.299 31.692 -17.811 1.00 59.62 182 GLU A C 1
ATOM 1474 O O . GLU A 1 182 ? 27.809 32.628 -18.436 1.00 59.62 182 GLU A O 1
ATOM 1479 N N . ALA A 1 183 ? 27.771 31.317 -16.614 1.00 58.41 183 ALA A N 1
ATOM 1480 C CA . ALA A 1 183 ? 28.962 31.916 -16.007 1.00 58.41 183 ALA A CA 1
ATOM 1481 C C . ALA A 1 183 ? 30.243 31.564 -16.788 1.00 58.41 183 ALA A C 1
ATOM 1483 O O . ALA A 1 183 ? 31.083 32.436 -17.018 1.00 58.41 183 ALA A O 1
ATOM 1484 N N . MET A 1 184 ? 30.357 30.323 -17.276 1.00 55.91 184 MET A N 1
ATOM 1485 C CA . MET A 1 184 ? 31.501 29.868 -18.077 1.00 55.91 184 MET A CA 1
ATOM 1486 C C . MET A 1 184 ? 31.516 30.477 -19.494 1.00 55.91 184 MET A C 1
ATOM 1488 O O . MET A 1 184 ? 32.584 30.664 -20.080 1.00 55.91 184 MET A O 1
ATOM 1492 N N . ALA A 1 185 ? 30.347 30.831 -20.043 1.00 59.19 185 ALA A N 1
ATOM 1493 C CA . ALA A 1 185 ? 30.229 31.547 -21.316 1.00 59.19 185 ALA A CA 1
ATOM 1494 C C . ALA A 1 185 ? 30.619 33.034 -21.205 1.00 59.19 185 ALA A C 1
ATOM 1496 O O . ALA A 1 185 ? 31.193 33.583 -22.147 1.00 59.19 185 ALA A O 1
ATOM 1497 N N . LYS A 1 186 ? 30.367 33.682 -20.056 1.00 55.72 186 LYS A N 1
ATOM 1498 C CA . LYS A 1 186 ? 30.770 35.082 -19.821 1.00 55.72 186 LYS A CA 1
ATOM 1499 C C . LYS A 1 186 ? 32.274 35.258 -19.603 1.00 55.72 186 LYS A C 1
ATOM 1501 O O . LYS A 1 186 ? 32.814 36.272 -20.025 1.00 55.72 186 LYS A O 1
ATOM 1506 N N . GLU A 1 187 ? 32.963 34.274 -19.029 1.00 50.75 187 GLU A N 1
ATOM 1507 C CA . GLU A 1 187 ? 34.418 34.344 -18.806 1.00 50.75 187 GLU A CA 1
ATOM 1508 C C . GLU A 1 187 ? 35.237 34.222 -20.110 1.00 50.75 187 GLU A C 1
ATOM 1510 O O . GLU A 1 187 ? 36.349 34.734 -20.204 1.00 50.75 187 GLU A O 1
ATOM 1515 N N . LYS A 1 188 ? 34.682 33.604 -21.164 1.00 51.78 188 LYS A N 1
ATOM 1516 C CA . LYS A 1 188 ? 35.352 33.477 -22.475 1.00 51.78 188 LYS A CA 1
ATOM 1517 C C . LYS A 1 188 ? 35.134 34.659 -23.429 1.00 51.78 188 LYS A C 1
ATOM 1519 O O . LYS A 1 188 ? 35.803 34.715 -24.458 1.00 51.78 188 LYS A O 1
ATOM 1524 N N . GLY A 1 189 ? 34.221 35.581 -23.116 1.00 45.38 189 GLY A N 1
ATOM 1525 C CA . GLY A 1 189 ? 33.899 36.738 -23.964 1.00 45.38 189 GLY A CA 1
ATOM 1526 C C . GLY A 1 189 ? 34.825 37.946 -23.791 1.00 45.38 189 GLY A C 1
ATOM 1527 O O . GLY A 1 189 ? 34.810 38.834 -24.637 1.00 45.38 189 GLY A O 1
ATOM 1528 N N . ASP A 1 190 ? 35.643 37.970 -22.736 1.00 45.66 190 ASP A N 1
ATOM 1529 C CA . ASP A 1 190 ? 36.496 39.109 -22.368 1.00 45.66 190 ASP A CA 1
ATOM 1530 C C . ASP A 1 190 ? 37.983 38.724 -22.347 1.00 45.66 190 ASP A C 1
ATOM 1532 O O . ASP A 1 190 ? 38.718 38.965 -21.397 1.00 45.66 190 ASP A O 1
ATOM 1536 N N . ASN A 1 191 ? 38.455 38.046 -23.395 1.00 44.75 191 ASN A N 1
ATOM 1537 C CA . ASN A 1 191 ? 39.895 37.923 -23.621 1.00 44.75 191 ASN A CA 1
ATOM 1538 C C . ASN A 1 191 ? 40.233 38.233 -25.073 1.00 44.75 191 ASN A C 1
ATOM 1540 O O . ASN A 1 191 ? 40.728 37.412 -25.842 1.00 44.75 191 ASN A O 1
ATOM 1544 N N . GLY A 1 192 ? 39.907 39.467 -25.436 1.00 45.84 192 GLY A N 1
ATOM 1545 C CA . GLY A 1 192 ? 40.298 40.101 -26.677 1.00 45.84 192 GLY A CA 1
ATOM 1546 C C . GLY A 1 192 ? 40.931 41.454 -26.405 1.00 45.84 192 GLY A C 1
ATOM 1547 O O . GLY A 1 192 ? 40.476 42.422 -26.989 1.00 45.84 192 GLY A O 1
ATOM 1548 N N . THR A 1 193 ? 41.914 41.558 -25.497 1.00 45.78 193 THR A N 1
ATOM 1549 C CA . THR A 1 193 ? 43.119 42.410 -25.639 1.00 45.78 193 THR A CA 1
ATOM 1550 C C . THR A 1 193 ? 43.951 42.502 -24.347 1.00 45.78 193 THR A C 1
ATOM 1552 O O . THR A 1 193 ? 43.522 43.028 -23.334 1.00 45.78 193 THR A O 1
ATOM 1555 N N . LYS A 1 194 ? 45.227 42.107 -24.479 1.00 38.75 194 LYS A N 1
ATOM 1556 C CA . LYS A 1 194 ? 46.417 42.615 -23.764 1.00 38.75 194 LYS A CA 1
ATOM 1557 C C . LYS A 1 194 ? 46.570 42.320 -22.255 1.00 38.75 194 LYS A C 1
ATOM 1559 O O . LYS A 1 194 ? 46.223 43.115 -21.404 1.00 38.75 194 LYS A O 1
ATOM 1564 N N . GLY A 1 195 ? 47.418 41.323 -21.982 1.00 37.31 195 GLY A N 1
ATOM 1565 C CA . GLY A 1 195 ? 48.780 41.613 -21.512 1.00 37.31 195 GLY A CA 1
ATOM 1566 C C . GLY A 1 195 ? 49.051 41.711 -20.000 1.00 37.31 195 GLY A C 1
ATOM 1567 O O . GLY A 1 195 ? 48.727 42.699 -19.363 1.00 37.31 195 GLY A O 1
ATOM 1568 N N . LYS A 1 196 ? 49.909 40.779 -19.556 1.00 37.50 196 LYS A N 1
ATOM 1569 C CA . LYS A 1 196 ? 50.969 40.915 -18.532 1.00 37.50 196 LYS A CA 1
ATOM 1570 C C . LYS A 1 196 ? 50.580 40.845 -17.034 1.00 37.50 196 LYS A C 1
ATOM 1572 O O . LYS A 1 196 ? 50.206 41.825 -16.421 1.00 37.50 196 LYS A O 1
ATOM 1577 N N . GLN A 1 197 ? 50.960 39.696 -16.449 1.00 34.66 197 GLN A N 1
ATOM 1578 C CA . GLN A 1 197 ? 51.973 39.580 -15.377 1.00 34.66 197 GLN A CA 1
ATOM 1579 C C . GLN A 1 197 ? 51.613 40.107 -13.961 1.00 34.66 197 GLN A C 1
ATOM 1581 O O . GLN A 1 197 ? 51.731 41.295 -13.710 1.00 34.66 197 GLN A O 1
ATOM 1586 N N . TRP A 1 198 ? 51.322 39.206 -13.005 1.00 33.38 198 TRP A N 1
ATOM 1587 C CA . TRP A 1 198 ? 52.117 38.917 -11.782 1.00 33.38 198 TRP A CA 1
ATOM 1588 C C . TRP A 1 198 ? 51.334 38.052 -10.764 1.00 33.38 198 TRP A C 1
ATOM 1590 O O . TRP A 1 198 ? 50.218 38.366 -10.380 1.00 33.38 198 TRP A O 1
ATOM 1600 N N . PHE A 1 199 ? 51.976 36.954 -10.348 1.00 38.31 199 PHE A N 1
ATOM 1601 C CA . PHE A 1 199 ? 52.012 36.330 -9.015 1.00 38.31 199 PHE A CA 1
ATOM 1602 C C . PHE A 1 199 ? 50.855 36.536 -8.009 1.00 38.31 199 PHE A C 1
ATOM 1604 O O . PHE A 1 199 ? 50.726 37.607 -7.433 1.00 38.31 199 PHE A O 1
ATOM 1611 N N . PHE A 1 200 ? 50.261 35.426 -7.541 1.00 35.69 200 PHE A N 1
ATOM 1612 C CA . PHE A 1 200 ? 50.527 34.970 -6.165 1.00 35.69 200 PHE A CA 1
ATOM 1613 C C . PHE A 1 200 ? 50.295 33.463 -5.972 1.00 35.69 200 PHE A C 1
ATOM 1615 O O . PHE A 1 200 ? 49.474 32.825 -6.624 1.00 35.69 200 PHE A O 1
ATOM 1622 N N . LYS A 1 201 ? 51.108 32.902 -5.081 1.00 38.22 201 LYS A N 1
ATOM 1623 C CA . LYS A 1 201 ? 51.429 31.490 -4.872 1.00 38.22 201 LYS A CA 1
ATOM 1624 C C . LYS A 1 201 ? 50.868 31.019 -3.525 1.00 38.22 201 LYS A C 1
ATOM 1626 O O . LYS A 1 201 ? 51.043 31.714 -2.531 1.00 38.22 201 LYS A O 1
ATOM 1631 N N . GLY A 1 202 ? 50.354 29.786 -3.479 1.00 34.56 202 GLY A N 1
ATOM 1632 C CA . GLY A 1 202 ? 50.118 29.008 -2.249 1.00 34.56 202 GLY A CA 1
ATOM 1633 C C . GLY A 1 202 ? 48.792 29.327 -1.542 1.00 34.56 202 GLY A C 1
ATOM 1634 O O . GLY A 1 202 ? 48.236 30.394 -1.713 1.00 34.56 202 GLY A O 1
ATOM 1635 N N . ARG A 1 203 ? 48.210 28.459 -0.712 1.00 34.94 203 ARG A N 1
ATOM 1636 C CA . ARG A 1 203 ? 48.767 27.343 0.065 1.00 34.94 203 ARG A CA 1
ATOM 1637 C C . ARG A 1 203 ? 47.598 26.513 0.628 1.00 34.94 203 ARG A C 1
ATOM 1639 O O . ARG A 1 203 ? 46.582 27.083 1.007 1.00 34.94 203 ARG A O 1
ATOM 1646 N N . LEU A 1 204 ? 47.757 25.189 0.730 1.00 49.56 204 LEU A N 1
ATOM 1647 C CA . LEU A 1 204 ? 46.855 24.311 1.491 1.00 49.56 204 LEU A CA 1
ATOM 1648 C C . LEU A 1 204 ? 46.796 24.690 2.984 1.00 49.56 204 LEU A C 1
ATOM 1650 O O . LEU A 1 204 ? 47.842 24.975 3.569 1.00 49.56 204 LEU A O 1
ATOM 1654 N N . LYS A 1 205 ? 45.612 24.494 3.587 1.00 38.66 205 LYS A N 1
ATOM 1655 C CA . LYS A 1 205 ? 45.307 23.886 4.909 1.00 38.66 205 LYS A CA 1
ATOM 1656 C C . LYS A 1 205 ? 44.269 24.695 5.685 1.00 38.66 205 LYS A C 1
ATOM 1658 O O . LYS A 1 205 ? 44.434 25.893 5.865 1.00 38.66 205 LYS A O 1
ATOM 1663 N N . GLY A 1 206 ? 43.326 23.985 6.307 1.00 32.91 206 GLY A N 1
ATOM 1664 C CA . GLY A 1 206 ? 42.783 24.428 7.591 1.00 32.91 206 GLY A CA 1
ATOM 1665 C C . GLY A 1 206 ? 41.307 24.153 7.809 1.00 32.91 206 GLY A C 1
ATOM 1666 O O . GLY A 1 206 ? 40.473 25.018 7.592 1.00 32.91 206 GLY A O 1
ATOM 1667 N N . ILE A 1 207 ? 41.017 22.969 8.341 1.00 45.00 207 ILE A N 1
ATOM 1668 C CA . ILE A 1 207 ? 39.844 22.692 9.174 1.00 45.00 207 ILE A CA 1
ATOM 1669 C C . ILE A 1 207 ? 39.716 23.775 10.260 1.00 45.00 207 ILE A C 1
ATOM 1671 O O . ILE A 1 207 ? 40.685 24.021 10.984 1.00 45.00 207 ILE A O 1
ATOM 1675 N N . ARG A 1 208 ? 38.513 24.329 10.464 1.00 34.94 208 ARG A N 1
ATOM 1676 C CA . ARG A 1 208 ? 38.036 24.635 11.820 1.00 34.94 208 ARG A CA 1
ATOM 1677 C C . ARG A 1 208 ? 36.509 24.668 11.914 1.00 34.94 208 ARG A C 1
ATOM 1679 O O . ARG A 1 208 ? 35.831 25.457 11.272 1.00 34.94 208 ARG A O 1
ATOM 1686 N N . VAL A 1 209 ? 36.031 23.759 12.752 1.00 40.47 209 VAL A N 1
ATOM 1687 C CA . VAL A 1 209 ? 34.711 23.670 13.378 1.00 40.47 209 VAL A CA 1
ATOM 1688 C C . VAL A 1 209 ? 34.531 24.814 14.396 1.00 40.47 209 VAL A C 1
ATOM 1690 O O . VAL A 1 209 ? 35.527 25.331 14.903 1.00 40.47 209 VAL A O 1
ATOM 1693 N N . PHE A 1 210 ? 33.268 25.078 14.777 1.00 35.03 210 PHE A N 1
ATOM 1694 C CA . PHE A 1 210 ? 32.803 25.885 15.929 1.00 35.03 210 PHE A CA 1
ATOM 1695 C C . PHE A 1 210 ? 32.737 27.407 15.654 1.00 35.03 210 PHE A C 1
ATOM 1697 O O . PHE A 1 210 ? 33.655 27.962 15.075 1.00 35.03 210 PHE A O 1
ATOM 1704 N N . LYS A 1 211 ? 31.705 28.172 16.038 1.00 36.00 211 LYS A N 1
ATOM 1705 C CA . LYS A 1 211 ? 30.935 28.159 17.288 1.00 36.00 211 LYS A CA 1
ATOM 1706 C C . LYS A 1 211 ? 29.620 28.948 17.120 1.00 36.00 211 LYS A C 1
ATOM 1708 O O . LYS A 1 211 ? 29.508 29.856 16.312 1.00 36.00 211 LYS A O 1
ATOM 1713 N N . LYS A 1 212 ? 28.661 28.528 17.937 1.00 43.16 212 LYS A N 1
ATOM 1714 C CA . LYS A 1 212 ? 27.305 29.006 18.221 1.00 43.16 212 LYS A CA 1
ATOM 1715 C C . LYS A 1 212 ? 27.272 30.469 18.697 1.00 43.16 212 LYS A C 1
ATOM 1717 O O . LYS A 1 212 ? 27.883 30.740 19.724 1.00 43.16 212 LYS A O 1
ATOM 1722 N N . ASP A 1 213 ? 26.473 31.317 18.047 1.00 41.53 213 ASP A N 1
ATOM 1723 C CA . ASP A 1 213 ? 26.033 32.607 18.597 1.00 41.53 213 ASP A CA 1
ATOM 1724 C C . ASP A 1 213 ? 24.507 32.636 18.732 1.00 41.53 213 ASP A C 1
ATOM 1726 O O . ASP A 1 213 ? 23.741 32.777 17.782 1.00 41.53 213 ASP A O 1
ATOM 1730 N N . THR A 1 214 ? 24.074 32.452 19.975 1.00 51.00 214 THR A N 1
ATOM 1731 C CA . THR A 1 214 ? 22.763 32.850 20.478 1.00 51.00 214 THR A CA 1
ATOM 1732 C C . THR A 1 214 ? 22.789 34.349 20.737 1.00 51.00 214 THR A C 1
ATOM 1734 O O . THR A 1 214 ? 23.494 34.803 21.637 1.00 51.00 214 THR A O 1
ATOM 1737 N N . GLY A 1 215 ? 21.989 35.108 19.998 1.00 38.28 215 GLY A N 1
ATOM 1738 C CA . GLY A 1 215 ? 21.833 36.533 20.244 1.00 38.28 215 GLY A CA 1
ATOM 1739 C C . GLY A 1 215 ? 20.630 37.101 19.514 1.00 38.28 215 GLY A C 1
ATOM 1740 O O . GLY A 1 215 ? 20.781 37.678 18.449 1.00 38.28 215 GLY A O 1
ATOM 1741 N N . ASN A 1 216 ? 19.440 36.983 20.103 1.00 39.78 216 ASN A N 1
ATOM 1742 C CA . ASN A 1 216 ? 18.434 38.017 19.899 1.00 39.78 216 ASN A CA 1
ATOM 1743 C C . ASN A 1 216 ? 17.651 38.236 21.196 1.00 39.78 216 ASN A C 1
ATOM 1745 O O . ASN A 1 216 ? 16.871 37.390 21.632 1.00 39.78 216 ASN A O 1
ATOM 1749 N N . ARG A 1 217 ? 17.948 39.365 21.843 1.00 41.03 217 ARG A N 1
ATOM 1750 C CA . ARG A 1 217 ? 17.231 39.912 22.991 1.00 41.03 217 ARG A CA 1
ATOM 1751 C C . ARG A 1 217 ? 16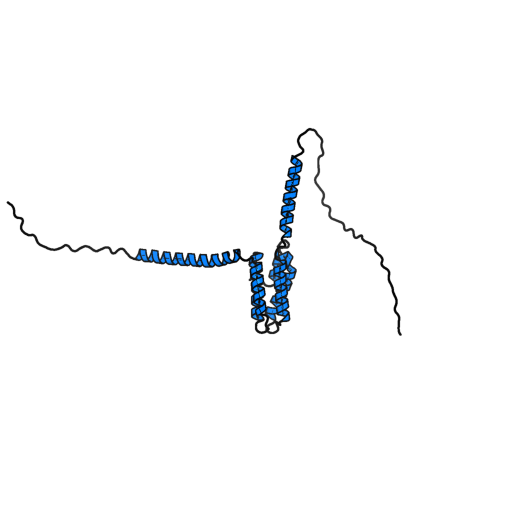.384 41.069 22.487 1.00 41.03 217 ARG A C 1
ATOM 1753 O O . ARG A 1 217 ? 16.905 41.958 21.826 1.00 41.03 217 ARG A O 1
ATOM 1760 N N . GLY A 1 218 ? 15.147 41.097 22.967 1.00 35.94 218 GLY A N 1
ATOM 1761 C CA . GLY A 1 218 ? 14.331 42.297 23.060 1.00 35.94 218 GLY A CA 1
ATOM 1762 C C . GLY A 1 218 ? 13.171 42.286 22.084 1.00 35.94 218 GLY A C 1
ATOM 1763 O O . GLY A 1 218 ? 13.378 42.446 20.897 1.00 35.94 218 GLY A O 1
ATOM 1764 N N . PHE A 1 219 ? 11.957 42.134 22.605 1.00 39.03 219 PHE A N 1
ATOM 1765 C CA . PHE A 1 219 ? 11.015 43.249 22.638 1.00 39.03 219 PHE A CA 1
ATOM 1766 C C . PHE A 1 219 ? 10.040 43.039 23.800 1.00 39.03 219 PHE A C 1
ATOM 1768 O O . PHE A 1 219 ? 9.482 41.961 23.992 1.00 39.03 219 PHE A O 1
ATOM 1775 N N . HIS A 1 220 ? 9.923 44.085 24.613 1.00 41.94 220 HIS A N 1
ATOM 1776 C CA . HIS A 1 220 ? 8.937 44.240 25.669 1.00 41.94 220 HIS A CA 1
ATOM 1777 C C . HIS A 1 220 ? 7.530 44.241 25.069 1.00 41.94 220 HIS A C 1
ATOM 1779 O O . HIS A 1 220 ? 7.308 44.895 24.052 1.00 41.94 220 HIS A O 1
ATOM 1785 N N . ASN A 1 221 ? 6.566 43.636 25.762 1.00 39.81 221 ASN A N 1
ATOM 1786 C CA . ASN A 1 221 ? 5.248 44.249 25.814 1.00 39.81 221 ASN A CA 1
ATOM 1787 C C . ASN A 1 221 ? 4.583 44.009 27.173 1.00 39.81 221 ASN A C 1
ATOM 1789 O O . ASN A 1 221 ? 4.220 42.896 27.547 1.00 39.81 221 ASN A O 1
ATOM 1793 N N . THR A 1 222 ? 4.495 45.100 27.918 1.00 49.75 222 THR A N 1
ATOM 1794 C CA . THR A 1 222 ? 3.622 45.336 29.061 1.00 49.75 222 THR A CA 1
ATOM 1795 C C . THR A 1 222 ? 2.169 45.345 28.605 1.00 49.75 222 THR A C 1
ATOM 1797 O O . THR A 1 222 ? 1.863 46.069 27.675 1.00 49.75 222 THR A O 1
ATOM 1800 N N . HIS A 1 223 ? 1.281 44.628 29.291 1.00 43.72 223 HIS A N 1
ATOM 1801 C CA . HIS A 1 223 ? -0.067 45.102 29.632 1.00 43.72 223 HIS A CA 1
ATOM 1802 C C . HIS A 1 223 ? -0.634 44.175 30.711 1.00 43.72 223 HIS A C 1
ATOM 1804 O O . HIS A 1 223 ? -1.120 43.080 30.445 1.00 43.72 223 HIS A O 1
ATOM 1810 N N . GLN A 1 224 ? -0.508 44.623 31.957 1.00 46.66 224 GLN A N 1
ATOM 1811 C CA . GLN A 1 224 ? -1.197 44.067 33.110 1.00 46.66 224 GLN A CA 1
ATOM 1812 C C . GLN A 1 224 ? -2.478 44.888 33.283 1.00 46.66 224 GLN A C 1
ATOM 1814 O O . GLN A 1 224 ? -2.413 46.109 33.429 1.00 46.66 224 GLN A O 1
ATOM 1819 N N . VAL A 1 225 ? -3.632 44.228 33.211 1.00 48.19 225 VAL A N 1
ATOM 1820 C CA . VAL A 1 225 ? -4.937 44.807 33.547 1.00 48.19 225 VAL A CA 1
ATOM 1821 C C . VAL A 1 225 ? -5.643 43.857 34.510 1.00 48.19 225 VAL A C 1
ATOM 1823 O O . VAL A 1 225 ? -5.495 42.640 34.434 1.00 48.19 225 VAL A O 1
ATOM 1826 N N . ALA A 1 226 ? -6.325 44.480 35.459 1.00 45.91 226 ALA A N 1
ATOM 1827 C CA . ALA A 1 226 ? -6.821 43.979 36.727 1.00 45.91 226 ALA A CA 1
ATOM 1828 C C . ALA A 1 226 ? -7.996 42.986 36.666 1.00 45.91 226 ALA A C 1
ATOM 1830 O O . ALA A 1 226 ? -8.831 43.065 35.772 1.00 45.91 226 ALA A O 1
ATOM 1831 N N . ALA A 1 227 ? -8.106 42.164 37.717 1.00 45.38 227 ALA A N 1
ATOM 1832 C CA . ALA A 1 227 ? -9.328 41.838 38.478 1.00 45.38 227 ALA A CA 1
ATOM 1833 C C . ALA A 1 227 ? -8.893 40.960 39.680 1.00 45.38 227 ALA A C 1
ATOM 1835 O O . ALA A 1 227 ? -8.224 39.953 39.483 1.00 45.38 227 ALA A O 1
ATOM 1836 N N . ALA A 1 228 ? -8.997 41.401 40.942 1.00 44.16 228 ALA A N 1
ATOM 1837 C CA . ALA A 1 228 ? -10.200 41.315 41.792 1.00 44.16 228 ALA A CA 1
ATOM 1838 C C . ALA A 1 228 ? -10.776 39.881 41.805 1.00 44.16 228 ALA A C 1
ATOM 1840 O O . ALA A 1 228 ? -11.133 39.374 40.755 1.00 44.16 228 ALA A O 1
ATOM 1841 N N . GLY A 1 229 ? -10.929 39.139 42.899 1.00 40.25 229 GLY A N 1
ATOM 1842 C CA . GLY A 1 229 ? -10.983 39.410 44.333 1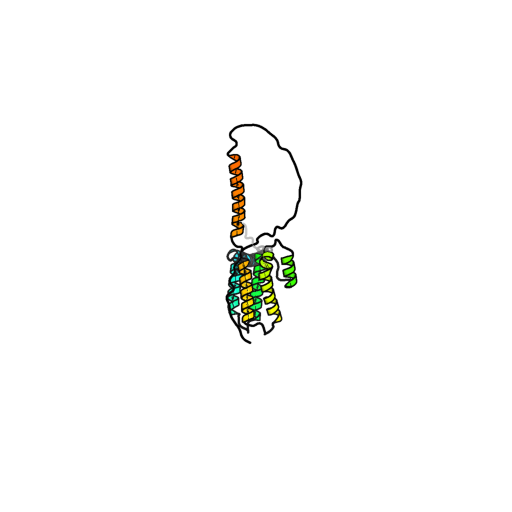.00 40.25 229 GLY A CA 1
ATOM 1843 C C . GLY A 1 229 ? -11.896 38.334 44.959 1.00 40.25 229 GLY A C 1
ATOM 1844 O O . GLY A 1 229 ? -12.720 37.757 44.256 1.00 40.25 229 GLY A O 1
ATOM 1845 N N . GLY A 1 230 ? -11.780 38.094 46.268 1.00 47.94 230 GLY A N 1
ATOM 1846 C CA . GLY A 1 230 ? -12.741 37.304 47.060 1.00 47.94 230 GLY A CA 1
ATOM 1847 C C . GLY A 1 230 ? -12.151 35.986 47.571 1.00 47.94 230 GLY A C 1
ATOM 1848 O O . GLY A 1 230 ? -11.961 35.067 46.788 1.00 47.94 230 GLY A O 1
ATOM 1849 N N . ARG A 1 231 ? -11.581 35.985 48.779 1.00 50.97 231 ARG A N 1
ATOM 1850 C CA . ARG A 1 231 ? -12.199 35.766 50.107 1.00 50.97 231 ARG A CA 1
ATOM 1851 C C . ARG A 1 231 ? -12.313 34.287 50.453 1.00 50.97 231 ARG A C 1
ATOM 1853 O O . ARG A 1 231 ? -13.053 33.581 49.744 1.00 50.97 231 ARG A O 1
#

Foldseek 3Di:
DDDDDDDDDDDDDDPDDPDPDCVVVVVVVVVVVVVVVVVVVVCVVVVVVVVCVPAPLLRQLVVQLVVLVVQLDLVSLLVSLVSLVVSLQSSCCVQQVDNPPPDQLVVVLVVLVVCCVGLVVVLSVLSNQLSVLSVCSVPVVSNCHSVSSVSNSVSSNVSSVVSPDDPPVVVVVVVVVVVVVVVVVVVVVPDDDDDDDDDDDDDDDDDDDDDDDDDDDDDDDDDDDDDDDDD

Secondary structure (DSSP, 8-state):
--PPPP-------PPP--PPPTHHHHHHHHHHHHHHHHHHHHHHHHHHHHGGGTS-HHHHHHHHHHHHHTT-SGGGHHHHHHHHHHHHHHHHHHHH----TTS-HHHHHHHHHH-TTSTTGGGHHHHHHHHHHHHHHHH-TT---HHHHHHHHHHHHHHHHHTS--THHHHHHHHHHHHHHHHHHHHTSS-SS--------------------------------------

pLDDT: mean 71.81, std 20.29, range [32.91, 97.5]